Protein AF-A0A2S7KKI4-F1 (afdb_monomer_lite)

Organism: NCBI:txid53483

Radius of gyration: 22.26 Å; chains: 1; bounding box: 40×57×72 Å

InterPro domains:
  IPR059470 Domain of unknown function DUF8426 [PF28530] (11-132)

Structure (mmCIF, N/CA/C/O backbone):
data_AF-A0A2S7KKI4-F1
#
_entry.id   AF-A0A2S7KKI4-F1
#
loop_
_atom_site.group_PDB
_atom_site.id
_atom_site.type_symbol
_atom_site.label_atom_id
_atom_site.label_alt_id
_atom_site.label_comp_id
_atom_site.label_asym_id
_atom_site.label_entity_id
_atom_site.label_seq_id
_atom_site.pdbx_PDB_ins_code
_atom_site.Cartn_x
_atom_site.Cartn_y
_atom_site.Cartn_z
_atom_site.occupancy
_atom_site.B_iso_or_equiv
_atom_site.auth_seq_id
_atom_site.auth_comp_id
_atom_site.auth_asym_id
_atom_site.auth_atom_id
_atom_site.pdbx_PDB_model_num
ATOM 1 N N . MET A 1 1 ? -2.831 10.069 -12.136 1.00 91.88 1 MET A N 1
ATOM 2 C CA . MET A 1 1 ? -2.005 8.895 -11.813 1.00 91.88 1 MET A CA 1
ATOM 3 C C . MET A 1 1 ? -1.111 9.253 -10.645 1.00 91.88 1 MET A C 1
ATOM 5 O O . MET A 1 1 ? -0.435 10.277 -10.708 1.00 91.88 1 MET A O 1
ATOM 9 N N . LYS A 1 2 ? -1.192 8.473 -9.571 1.00 97.38 2 LYS A N 1
ATOM 10 C CA . LYS A 1 2 ? -0.427 8.639 -8.331 1.00 97.38 2 LYS A CA 1
ATOM 11 C C . LYS A 1 2 ? 0.554 7.484 -8.159 1.00 97.38 2 LYS A C 1
ATOM 13 O O . LYS A 1 2 ? 0.360 6.423 -8.745 1.00 97.38 2 LYS A O 1
ATOM 18 N N . TYR A 1 3 ? 1.552 7.686 -7.306 1.00 97.88 3 TYR A N 1
ATOM 19 C CA . TYR A 1 3 ? 2.573 6.696 -6.982 1.00 97.88 3 TYR A CA 1
ATOM 20 C C . TYR A 1 3 ? 2.642 6.509 -5.479 1.00 97.88 3 TYR A C 1
ATOM 22 O O . TYR A 1 3 ? 2.871 7.464 -4.733 1.00 97.88 3 TYR A O 1
ATOM 30 N N . TYR A 1 4 ? 2.457 5.274 -5.029 1.00 97.88 4 TYR A N 1
ATOM 31 C CA . TYR A 1 4 ? 2.496 4.946 -3.612 1.00 97.88 4 TYR A CA 1
ATOM 32 C C . TYR A 1 4 ? 3.318 3.705 -3.347 1.00 97.88 4 TYR A C 1
ATOM 34 O O . TYR A 1 4 ? 3.284 2.726 -4.081 1.00 97.88 4 TYR A O 1
ATOM 42 N N . ARG A 1 5 ? 4.002 3.702 -2.213 1.00 97.44 5 ARG A N 1
ATOM 43 C CA . ARG A 1 5 ? 4.513 2.471 -1.634 1.00 97.44 5 ARG A CA 1
ATOM 44 C C . ARG A 1 5 ? 3.479 1.931 -0.664 1.00 97.44 5 ARG A C 1
ATOM 46 O O . ARG A 1 5 ? 3.132 2.633 0.285 1.00 97.44 5 ARG A O 1
ATOM 53 N N . ILE A 1 6 ? 3.046 0.690 -0.860 1.00 97.69 6 ILE A N 1
ATOM 54 C CA . ILE A 1 6 ? 2.084 0.005 0.010 1.00 97.69 6 ILE A CA 1
ATOM 55 C C . ILE A 1 6 ? 2.750 -1.230 0.606 1.00 97.69 6 ILE A C 1
ATOM 57 O O . ILE A 1 6 ? 3.306 -2.051 -0.112 1.00 97.69 6 ILE A O 1
ATOM 61 N N . MET A 1 7 ? 2.727 -1.364 1.926 1.00 96.62 7 MET A N 1
ATOM 62 C CA . MET A 1 7 ? 3.282 -2.520 2.624 1.00 96.62 7 MET A CA 1
ATOM 63 C C . MET A 1 7 ? 2.168 -3.543 2.897 1.00 96.62 7 MET A C 1
ATOM 65 O O . MET A 1 7 ? 1.260 -3.237 3.676 1.00 96.62 7 MET A O 1
ATOM 69 N N . PRO A 1 8 ? 2.209 -4.736 2.267 1.00 94.00 8 PRO A N 1
ATOM 70 C CA . PRO A 1 8 ? 1.158 -5.747 2.378 1.00 94.00 8 PRO A CA 1
ATOM 71 C C . PRO A 1 8 ? 1.278 -6.500 3.711 1.00 94.00 8 PRO A C 1
ATOM 73 O O . PRO A 1 8 ? 1.807 -7.608 3.793 1.00 94.00 8 PRO A O 1
ATOM 76 N N . GLY A 1 9 ? 0.825 -5.853 4.785 1.00 92.81 9 GLY A N 1
ATOM 77 C CA . GLY A 1 9 ? 1.009 -6.326 6.156 1.00 92.81 9 GLY A CA 1
ATOM 78 C C . GLY A 1 9 ? 2.388 -5.999 6.731 1.00 92.81 9 GLY A C 1
ATOM 79 O O . GLY A 1 9 ? 3.323 -5.628 6.020 1.00 92.81 9 GLY A O 1
ATOM 80 N N . GLY A 1 10 ? 2.522 -6.117 8.054 1.00 90.75 10 GLY A N 1
ATOM 81 C CA . GLY A 1 10 ? 3.782 -5.844 8.746 1.00 90.75 10 GLY A CA 1
ATOM 82 C C . GLY A 1 10 ? 4.918 -6.706 8.194 1.00 90.75 10 GLY A C 1
ATOM 83 O O . GLY A 1 10 ? 4.787 -7.925 8.131 1.00 90.75 10 GLY A O 1
ATOM 84 N N . LYS A 1 11 ? 6.027 -6.070 7.791 1.00 90.12 11 LYS A N 1
ATOM 85 C CA . LYS A 1 11 ? 7.171 -6.736 7.136 1.00 90.12 11 LYS A CA 1
ATOM 86 C C . LYS A 1 11 ? 6.782 -7.519 5.869 1.00 90.12 11 LYS A C 1
ATOM 88 O O . LYS A 1 11 ? 7.389 -8.542 5.578 1.00 90.12 11 LYS A O 1
ATOM 93 N N . SER A 1 12 ? 5.764 -7.052 5.145 1.00 94.81 12 SER A N 1
ATOM 94 C CA . SER A 1 12 ? 5.279 -7.665 3.901 1.00 94.81 12 SER A CA 1
ATOM 95 C C . SER A 1 12 ? 4.767 -9.101 4.042 1.00 94.81 12 SER A C 1
ATOM 97 O O . SER A 1 12 ? 4.796 -9.868 3.082 1.00 94.81 12 SER A O 1
ATOM 99 N N . ALA A 1 13 ? 4.267 -9.465 5.227 1.00 96.31 13 ALA A N 1
ATOM 100 C CA . ALA A 1 13 ? 3.825 -10.824 5.539 1.00 96.31 13 ALA A CA 1
ATOM 101 C C . ALA A 1 13 ? 2.771 -11.397 4.570 1.00 96.31 13 ALA A C 1
ATOM 103 O O . ALA A 1 13 ? 2.707 -12.612 4.405 1.00 96.31 13 ALA A O 1
ATOM 104 N N . HIS A 1 14 ? 1.977 -10.544 3.917 1.00 97.56 14 HIS A N 1
ATOM 105 C CA . HIS A 1 14 ? 0.883 -10.945 3.026 1.00 97.56 14 HIS A CA 1
ATOM 106 C C . HIS A 1 14 ? 1.172 -10.675 1.549 1.00 97.56 14 HIS A C 1
ATOM 108 O O . HIS A 1 14 ? 0.262 -10.724 0.725 1.00 97.56 14 HIS A O 1
ATOM 114 N N . LEU A 1 15 ? 2.425 -10.388 1.177 1.00 97.69 15 LEU A N 1
ATOM 115 C CA . LEU A 1 15 ? 2.770 -10.112 -0.219 1.00 97.69 15 LEU A CA 1
ATOM 116 C C . LEU A 1 15 ? 2.369 -11.269 -1.147 1.00 97.69 15 LEU A C 1
ATOM 118 O O . LEU A 1 15 ? 1.795 -11.028 -2.201 1.00 97.69 15 LEU A O 1
ATOM 122 N N . ASN A 1 16 ? 2.627 -12.518 -0.754 1.00 97.06 16 ASN A N 1
ATOM 123 C CA . ASN A 1 16 ? 2.289 -13.677 -1.584 1.00 97.06 16 ASN A CA 1
ATOM 124 C C . ASN A 1 16 ? 0.778 -13.820 -1.813 1.00 97.06 16 ASN A C 1
ATOM 126 O O . ASN A 1 16 ? 0.371 -14.203 -2.909 1.00 97.06 16 ASN A O 1
ATOM 130 N N . ASP A 1 17 ? -0.038 -13.502 -0.806 1.00 97.69 17 ASP A N 1
ATOM 131 C CA . ASP A 1 17 ? -1.499 -13.515 -0.923 1.00 97.69 17 ASP A CA 1
ATOM 132 C C . ASP A 1 17 ? -1.964 -12.413 -1.885 1.00 97.69 17 ASP A C 1
ATOM 134 O O . ASP A 1 17 ? -2.756 -12.673 -2.788 1.00 97.69 17 ASP A O 1
ATOM 138 N N . CYS A 1 18 ? -1.393 -11.211 -1.753 1.00 98.00 18 CYS A N 1
ATOM 139 C CA . CYS A 1 18 ? -1.643 -10.069 -2.635 1.00 98.00 18 CYS A CA 1
ATOM 140 C C . CYS A 1 18 ? -1.263 -10.347 -4.102 1.00 98.00 18 CYS A C 1
ATOM 142 O O . CYS A 1 18 ? -2.015 -10.003 -5.015 1.00 98.00 18 CYS A O 1
ATOM 144 N N . LEU A 1 19 ? -0.110 -10.983 -4.340 1.00 97.31 19 LEU A N 1
ATOM 145 C CA . LEU A 1 19 ? 0.360 -11.330 -5.685 1.00 97.31 19 LEU A CA 1
ATOM 146 C C . LEU A 1 19 ? -0.532 -12.392 -6.334 1.00 97.31 19 LEU A C 1
ATOM 148 O O . LEU A 1 19 ? -0.965 -12.216 -7.466 1.00 97.31 19 LEU A O 1
ATOM 152 N N . LYS A 1 20 ? -0.837 -13.479 -5.613 1.00 96.31 20 LYS A N 1
ATOM 153 C CA . LYS A 1 20 ? -1.672 -14.574 -6.136 1.00 96.31 20 LYS A CA 1
ATOM 154 C C . LYS A 1 20 ? -3.135 -14.180 -6.308 1.00 96.31 20 LYS A C 1
ATOM 156 O O . LYS A 1 20 ? -3.795 -14.692 -7.203 1.00 96.31 20 LYS A O 1
ATOM 161 N N . GLY A 1 21 ? -3.644 -13.333 -5.417 1.00 96.25 21 GLY A N 1
ATOM 162 C CA . GLY A 1 21 ? -5.030 -12.878 -5.428 1.00 96.25 21 GLY A CA 1
ATOM 163 C C . GLY A 1 21 ? -5.259 -11.590 -6.214 1.00 96.25 21 GLY A C 1
ATOM 164 O O . GLY A 1 21 ? -6.388 -11.104 -6.211 1.00 96.25 21 GLY A O 1
ATOM 165 N N . GLU A 1 22 ? -4.213 -11.024 -6.827 1.00 97.81 22 GLU A N 1
ATOM 166 C CA . GLU A 1 22 ? -4.283 -9.798 -7.633 1.00 97.81 22 GLU A CA 1
ATOM 167 C C . GLU A 1 22 ? -4.930 -8.625 -6.883 1.00 97.81 22 GLU A C 1
ATOM 169 O O . GLU A 1 22 ? -5.815 -7.931 -7.387 1.00 97.81 22 GLU A O 1
ATOM 174 N N . PHE A 1 23 ? -4.508 -8.404 -5.636 1.00 98.31 23 PHE A N 1
ATOM 175 C CA . PHE A 1 23 ? -5.036 -7.326 -4.807 1.00 98.31 23 PHE A CA 1
ATOM 176 C C . PHE A 1 23 ? -3.964 -6.683 -3.932 1.00 98.31 23 PHE A C 1
ATOM 178 O O . PHE A 1 23 ? -2.925 -7.268 -3.640 1.00 98.31 23 PHE A O 1
ATOM 185 N N . ILE A 1 24 ? -4.261 -5.485 -3.443 1.00 98.25 24 ILE A N 1
ATOM 186 C CA . ILE A 1 24 ? -3.686 -4.951 -2.207 1.00 98.25 24 ILE A CA 1
ATOM 187 C C . ILE A 1 24 ? -4.795 -4.677 -1.216 1.00 98.25 24 ILE A C 1
ATOM 189 O O . ILE A 1 24 ? -5.951 -4.497 -1.601 1.00 98.25 24 ILE A O 1
ATOM 193 N N . GLY A 1 25 ? -4.451 -4.631 0.064 1.00 97.06 25 GLY A N 1
ATOM 194 C CA . GLY A 1 25 ? -5.428 -4.293 1.077 1.00 97.06 25 GLY A CA 1
ATOM 195 C C . GLY A 1 25 ? -4.836 -3.989 2.436 1.00 97.06 25 GLY A C 1
ATOM 196 O O . GLY A 1 25 ? -3.619 -3.999 2.639 1.00 97.06 25 GLY A O 1
ATOM 197 N N . ILE A 1 26 ? -5.740 -3.716 3.366 1.00 96.81 26 ILE A N 1
ATOM 198 C CA . ILE A 1 26 ? -5.455 -3.436 4.770 1.00 96.81 26 ILE A CA 1
ATOM 199 C C . ILE A 1 26 ? -6.451 -4.168 5.669 1.00 96.81 26 ILE A C 1
ATOM 201 O O . ILE A 1 26 ? -7.550 -4.519 5.243 1.00 96.81 26 ILE A O 1
ATOM 205 N N . ASP A 1 27 ? -6.049 -4.363 6.921 1.00 94.81 27 ASP A N 1
ATOM 206 C CA . ASP A 1 27 ? -6.850 -5.019 7.955 1.00 94.81 27 ASP A CA 1
ATOM 207 C C . ASP A 1 27 ? -7.147 -4.049 9.102 1.00 94.81 27 ASP A C 1
ATOM 209 O O . ASP A 1 27 ? -8.250 -3.522 9.194 1.00 94.81 27 ASP A O 1
ATOM 213 N N . PHE A 1 28 ? -6.134 -3.721 9.913 1.00 92.88 28 PHE A N 1
ATOM 214 C CA . PHE A 1 28 ? -6.260 -2.806 11.055 1.00 92.88 28 PHE A CA 1
ATOM 215 C C . PHE A 1 28 ? -7.381 -3.174 12.049 1.00 92.88 28 PHE A C 1
ATOM 217 O O . PHE A 1 28 ? -7.864 -2.282 12.753 1.00 92.88 28 PHE A O 1
ATOM 224 N N . ASP A 1 29 ? -7.758 -4.453 12.130 1.00 90.62 29 ASP A N 1
ATOM 225 C CA . ASP A 1 29 ? -8.857 -4.984 12.944 1.00 90.62 29 ASP A CA 1
ATOM 226 C C . ASP A 1 29 ? -10.241 -4.436 12.538 1.00 90.62 29 ASP A C 1
ATOM 228 O O . ASP A 1 29 ? -11.175 -4.369 13.345 1.00 90.62 29 ASP A O 1
ATOM 232 N N . LEU A 1 30 ? -10.387 -4.024 11.277 1.00 92.06 30 LEU A N 1
ATOM 233 C CA . LEU A 1 30 ? -11.636 -3.518 10.717 1.00 92.06 30 LEU A CA 1
ATOM 234 C C . LEU A 1 30 ? -12.468 -4.682 10.171 1.00 92.06 30 LEU A C 1
ATOM 236 O O . LEU A 1 30 ? -12.116 -5.329 9.188 1.00 92.06 30 LEU A O 1
ATOM 240 N N . LYS A 1 31 ? -13.580 -4.969 10.851 1.00 86.81 31 LYS A N 1
ATOM 241 C CA . LYS A 1 31 ? -14.443 -6.127 10.555 1.00 86.81 31 LYS A CA 1
ATOM 242 C C . LYS A 1 31 ? -15.655 -5.796 9.695 1.00 86.81 31 LYS A C 1
ATOM 244 O O . LYS A 1 31 ? -16.277 -6.710 9.155 1.00 86.81 31 LYS A O 1
ATOM 249 N N . ASP A 1 32 ? -15.978 -4.515 9.601 1.00 90.62 32 ASP A N 1
ATOM 250 C CA . ASP A 1 32 ? -17.137 -4.002 8.888 1.00 90.62 32 ASP A CA 1
ATOM 251 C C . ASP A 1 32 ? -16.686 -3.177 7.689 1.00 90.62 32 ASP A C 1
ATOM 253 O O . ASP A 1 32 ? -15.646 -2.516 7.714 1.00 90.62 32 ASP A O 1
ATOM 257 N N . GLU A 1 33 ? -17.494 -3.213 6.637 1.00 92.56 33 GLU A N 1
ATOM 258 C CA . GLU A 1 33 ? -17.269 -2.453 5.418 1.00 92.56 33 GLU A CA 1
ATOM 259 C C . GLU A 1 33 ? -17.237 -0.938 5.687 1.00 92.56 33 GLU A C 1
ATOM 261 O O . GLU A 1 33 ? -18.005 -0.407 6.484 1.00 92.56 33 GLU A O 1
ATOM 266 N N . LEU A 1 34 ? -16.354 -0.221 4.985 1.00 91.19 34 LEU A N 1
ATOM 267 C CA . LEU A 1 34 ? -16.145 1.216 5.172 1.00 91.19 34 LEU A CA 1
ATOM 268 C C . LEU A 1 34 ? -16.852 2.111 4.149 1.00 91.19 34 LEU A C 1
ATOM 270 O O . LEU A 1 34 ? -16.486 3.278 4.027 1.00 91.19 34 LEU A O 1
ATOM 274 N N . SER A 1 35 ? -17.840 1.611 3.410 1.00 84.56 35 SER A N 1
ATOM 275 C CA . SER A 1 35 ? -18.492 2.360 2.323 1.00 84.56 35 SER A CA 1
ATOM 276 C C . SER A 1 35 ? -19.147 3.668 2.784 1.00 84.56 35 SER A C 1
ATOM 278 O O . SER A 1 35 ? -19.187 4.641 2.035 1.00 84.56 35 SER A O 1
ATOM 280 N N . ASP A 1 36 ? -19.525 3.774 4.057 1.00 84.94 36 ASP A N 1
ATOM 281 C CA . ASP A 1 36 ? -20.001 5.035 4.634 1.00 84.94 36 ASP A CA 1
ATOM 282 C C . ASP A 1 36 ? -18.902 6.097 4.781 1.00 84.94 36 ASP A C 1
ATOM 284 O O . ASP A 1 36 ? -19.205 7.279 4.914 1.00 84.94 36 ASP A O 1
ATOM 288 N N . PHE A 1 37 ? -17.626 5.706 4.761 1.00 83.00 37 PHE A N 1
ATOM 289 C CA . PHE A 1 37 ? -16.477 6.592 4.947 1.00 83.00 37 PHE A CA 1
ATOM 290 C C . PHE A 1 37 ? -15.786 6.990 3.634 1.00 83.00 37 PHE A C 1
ATOM 292 O O . PHE A 1 37 ? -15.016 7.950 3.649 1.00 83.00 37 PHE A O 1
ATOM 299 N N . ILE A 1 38 ? -16.033 6.295 2.515 1.00 81.31 38 ILE A N 1
ATOM 300 C CA . ILE A 1 38 ? -15.238 6.467 1.281 1.00 81.31 38 ILE A CA 1
ATOM 301 C C . ILE A 1 38 ? -15.564 7.729 0.471 1.00 81.31 38 ILE A C 1
ATOM 303 O O . ILE A 1 38 ? -14.775 8.118 -0.379 1.00 81.31 38 ILE A O 1
ATOM 307 N N . ASN A 1 39 ? -16.683 8.403 0.747 1.00 81.94 39 ASN A N 1
ATOM 308 C CA . ASN A 1 39 ? -17.135 9.575 -0.020 1.00 81.94 39 ASN A CA 1
ATOM 309 C C . ASN A 1 39 ? -16.809 10.920 0.652 1.00 81.94 39 ASN A C 1
ATOM 311 O O . ASN A 1 39 ? -17.446 11.934 0.366 1.00 81.94 39 ASN A O 1
ATOM 315 N N . TYR A 1 40 ? -15.850 10.940 1.578 1.00 81.31 40 TYR A N 1
ATOM 316 C CA . TYR A 1 40 ? -15.475 12.142 2.318 1.00 81.31 40 TYR A CA 1
ATOM 317 C C . TYR A 1 40 ? -14.114 12.683 1.898 1.00 81.31 40 TYR A C 1
ATOM 319 O O . TYR A 1 40 ? -13.197 11.926 1.591 1.00 81.31 40 TYR A O 1
ATOM 327 N N . ASP A 1 41 ? -13.963 14.007 1.980 1.00 87.38 41 ASP A N 1
ATOM 328 C CA . ASP A 1 41 ? -12.639 14.621 2.007 1.00 87.38 41 ASP A CA 1
ATOM 329 C C . ASP A 1 41 ? -11.848 14.182 3.254 1.00 87.38 41 ASP A C 1
ATOM 331 O O . ASP A 1 41 ? -12.390 13.624 4.213 1.00 87.38 41 ASP A O 1
ATOM 335 N N . TRP A 1 42 ? -10.545 14.462 3.260 1.00 86.81 42 TRP A N 1
ATOM 336 C CA . TRP A 1 42 ? -9.650 14.041 4.336 1.00 86.81 42 TRP A CA 1
ATOM 337 C C . TRP A 1 42 ? -10.056 14.549 5.730 1.00 86.81 42 TRP A C 1
ATOM 339 O O . TRP A 1 42 ? -9.930 13.819 6.720 1.00 86.81 42 TRP A O 1
ATOM 349 N N . GLU A 1 43 ? -10.531 15.791 5.849 1.00 89.69 43 GLU A N 1
ATOM 350 C CA . GLU A 1 43 ? -10.910 16.369 7.143 1.00 89.69 43 GLU A CA 1
ATOM 351 C C . GLU A 1 43 ? -12.199 15.733 7.672 1.00 89.69 43 GLU A C 1
ATOM 353 O O . GLU A 1 43 ? -12.264 15.316 8.838 1.00 89.69 43 GLU A O 1
ATOM 358 N N . ALA A 1 44 ? -13.200 15.584 6.805 1.00 89.19 44 ALA A N 1
ATOM 359 C CA . ALA A 1 44 ? -14.462 14.925 7.109 1.00 89.19 44 ALA A CA 1
ATOM 360 C C . ALA A 1 44 ? -14.261 13.435 7.433 1.00 89.19 44 ALA A C 1
ATOM 362 O O . ALA A 1 44 ? -14.800 12.953 8.438 1.00 89.19 44 ALA A O 1
ATOM 363 N N . PHE A 1 45 ? -13.420 12.736 6.662 1.00 92.12 45 PHE A N 1
ATOM 364 C CA . PHE A 1 45 ? -13.029 11.353 6.922 1.00 92.12 45 PHE A CA 1
ATOM 365 C C . PHE A 1 45 ? -12.411 11.227 8.313 1.00 92.12 45 PHE A C 1
ATOM 367 O O . PHE A 1 45 ? -12.915 10.471 9.142 1.00 92.12 45 PHE A O 1
ATOM 374 N N . LYS A 1 46 ? -11.368 12.011 8.625 1.00 91.62 46 LYS A N 1
ATOM 375 C CA . LYS A 1 46 ? -10.701 11.960 9.938 1.00 91.62 46 LYS A CA 1
ATOM 376 C C . LYS A 1 46 ? -11.672 12.186 11.089 1.00 91.62 46 LYS A C 1
ATOM 378 O O . LYS A 1 46 ? -11.594 11.472 12.091 1.00 91.62 46 LYS A O 1
ATOM 383 N N . LYS A 1 47 ? -12.545 13.192 10.967 1.00 91.94 47 LYS A N 1
ATOM 384 C CA . LYS A 1 47 ? -13.487 13.581 12.023 1.00 91.94 47 LYS A CA 1
ATOM 385 C C . LYS A 1 47 ? -14.464 12.452 12.358 1.00 91.94 47 LYS A C 1
ATOM 387 O O . LYS A 1 47 ? -14.810 12.297 13.526 1.00 91.94 47 LYS A O 1
ATOM 392 N N . LYS A 1 48 ? -14.877 11.661 11.363 1.00 91.12 48 LYS A N 1
ATOM 393 C CA . LYS A 1 48 ? -15.785 10.517 11.546 1.00 91.12 48 LYS A CA 1
ATOM 394 C C . LYS A 1 48 ? -15.056 9.221 11.893 1.00 91.12 48 LYS A C 1
ATOM 396 O O . LYS A 1 48 ? -15.461 8.509 12.807 1.00 91.12 48 LYS A O 1
ATOM 401 N N . PHE A 1 49 ? -13.970 8.930 11.185 1.00 93.19 49 PHE A N 1
ATOM 402 C CA . PHE A 1 49 ? -13.274 7.653 11.271 1.00 93.19 49 PHE A CA 1
ATOM 403 C C . PHE A 1 49 ? -12.472 7.508 12.566 1.00 93.19 49 PHE A C 1
ATOM 405 O O . PHE A 1 49 ? -12.485 6.440 13.170 1.00 93.19 49 PHE A O 1
ATOM 412 N N . LYS A 1 50 ? -11.796 8.564 13.049 1.00 93.25 50 LYS A N 1
ATOM 413 C CA . LYS A 1 50 ? -10.970 8.453 14.268 1.00 93.25 50 LYS A CA 1
ATOM 414 C C . LYS A 1 50 ? -11.778 8.056 15.516 1.00 93.25 50 LYS A C 1
ATOM 416 O O . LYS A 1 50 ? -11.313 7.158 16.216 1.00 93.25 50 LYS A O 1
ATOM 421 N N . PRO A 1 51 ? -12.952 8.656 15.813 1.00 93.12 51 PRO A N 1
ATOM 422 C CA . PRO A 1 51 ? -13.792 8.207 16.927 1.00 93.12 51 PRO A CA 1
ATOM 423 C C . PRO A 1 51 ? -14.269 6.759 16.773 1.00 93.12 51 PRO A C 1
ATOM 425 O O . PRO A 1 51 ? -14.158 5.981 17.716 1.00 93.12 51 PRO A O 1
ATOM 428 N N . TYR A 1 52 ? -14.731 6.380 15.576 1.00 92.62 52 TYR A N 1
ATOM 429 C CA . TYR A 1 52 ? -15.131 5.004 15.266 1.00 92.62 52 TYR A CA 1
ATOM 430 C C . TYR A 1 52 ? -13.988 4.012 15.531 1.00 92.62 52 TYR A C 1
ATOM 432 O O . TYR A 1 52 ? -14.141 3.058 16.293 1.00 92.62 52 TYR A O 1
ATOM 440 N N . TYR A 1 53 ? -12.802 4.300 14.994 1.00 93.75 53 TYR A N 1
ATOM 441 C CA . TYR A 1 53 ? -11.626 3.451 15.144 1.00 93.75 53 TYR A CA 1
ATOM 442 C C . TYR A 1 53 ? -11.121 3.381 16.595 1.00 93.75 53 TYR A C 1
ATOM 444 O O . TYR A 1 53 ? -10.698 2.318 17.045 1.00 93.75 53 TYR A O 1
ATOM 452 N N . LYS A 1 54 ? -11.205 4.486 17.355 1.00 94.25 54 LYS A N 1
ATOM 453 C CA . LYS A 1 54 ? -10.867 4.520 18.790 1.00 94.25 54 LYS A CA 1
ATOM 454 C C . LYS A 1 54 ? -11.796 3.635 19.618 1.00 94.25 54 LYS A C 1
ATOM 456 O O . LYS A 1 54 ? -11.320 2.995 20.548 1.00 94.25 54 LYS A O 1
ATOM 461 N N . ASN A 1 55 ? -13.086 3.597 19.289 1.00 93.44 55 ASN A N 1
ATOM 462 C CA . ASN A 1 55 ? -14.049 2.747 19.988 1.00 93.44 55 ASN A CA 1
ATOM 463 C C . ASN A 1 55 ? -13.785 1.257 19.732 1.00 93.44 55 ASN A C 1
ATOM 465 O O . ASN A 1 55 ? -13.934 0.454 20.647 1.00 93.44 55 ASN A O 1
ATOM 469 N N . LEU A 1 56 ? -13.355 0.902 18.516 1.00 91.75 56 LEU A N 1
ATOM 470 C CA . LEU A 1 56 ? -12.941 -0.463 18.175 1.00 91.75 56 LEU A CA 1
ATOM 471 C C . LEU A 1 56 ? -11.604 -0.861 18.816 1.00 91.75 56 LEU A C 1
ATOM 473 O O . LEU A 1 56 ? -11.402 -2.027 19.134 1.00 91.75 56 LEU A O 1
ATOM 477 N N . ASN A 1 57 ? -10.702 0.106 18.998 1.00 92.12 57 ASN A N 1
ATOM 478 C CA . ASN A 1 57 ? -9.334 -0.103 19.474 1.00 92.12 57 ASN A CA 1
ATOM 479 C C . ASN A 1 57 ? -9.012 0.826 20.665 1.00 92.12 57 ASN A C 1
ATOM 481 O O . ASN A 1 57 ? -8.183 1.746 20.539 1.00 92.12 57 ASN A O 1
ATOM 485 N N . PRO A 1 58 ? -9.684 0.653 21.821 1.00 93.44 58 PRO A N 1
ATOM 486 C CA . PRO A 1 58 ? -9.572 1.566 22.959 1.00 93.44 58 PRO A CA 1
ATOM 487 C C . PRO A 1 58 ? -8.153 1.639 23.538 1.00 93.44 58 PRO A C 1
ATOM 489 O O . PRO A 1 58 ? -7.761 2.680 24.072 1.00 93.44 58 PRO A O 1
ATOM 492 N N . GLU A 1 59 ? -7.354 0.590 23.374 1.00 95.25 59 GLU A N 1
ATOM 493 C CA . GLU A 1 59 ? -5.973 0.481 23.838 1.00 95.25 59 GLU A CA 1
ATOM 494 C C . GLU A 1 59 ? -4.969 1.280 22.990 1.00 95.25 59 GLU A C 1
ATOM 496 O O . GLU A 1 59 ? -3.897 1.640 23.483 1.00 95.25 59 GLU A O 1
ATOM 501 N N . LYS A 1 60 ? -5.294 1.608 21.729 1.00 93.94 60 LYS A N 1
ATOM 502 C CA . LYS A 1 60 ? -4.352 2.315 20.846 1.00 93.94 60 LYS A CA 1
ATOM 503 C C . LYS A 1 60 ? -4.226 3.795 21.208 1.00 93.94 60 LYS A C 1
ATOM 505 O O . LYS A 1 60 ? -5.203 4.484 21.519 1.00 93.94 60 LYS A O 1
ATOM 510 N N . SER A 1 61 ? -3.001 4.314 21.123 1.00 96.06 61 SER A N 1
ATOM 511 C CA . SER A 1 61 ? -2.723 5.738 21.333 1.00 96.06 61 SER A CA 1
ATOM 512 C C . SER A 1 61 ? -3.323 6.600 20.216 1.00 96.06 61 SER A C 1
ATOM 514 O O . SER A 1 61 ? -3.505 6.148 19.085 1.00 96.06 61 SER A O 1
ATOM 516 N N . ASN A 1 62 ? -3.571 7.882 20.498 1.00 93.62 62 ASN A N 1
ATOM 517 C CA . ASN A 1 62 ? -4.080 8.823 19.491 1.00 93.62 62 ASN A CA 1
ATOM 518 C C . ASN A 1 62 ? -3.138 8.967 18.283 1.00 93.62 62 ASN A C 1
ATOM 520 O O . ASN A 1 62 ? -3.598 9.196 17.164 1.00 93.62 62 ASN A O 1
ATOM 524 N N . ILE A 1 63 ? -1.828 8.805 18.502 1.00 94.12 63 ILE A N 1
ATOM 525 C CA . ILE A 1 63 ? -0.814 8.824 17.441 1.00 94.12 63 ILE A CA 1
ATOM 526 C C . ILE A 1 63 ? -0.980 7.597 16.537 1.00 94.12 63 ILE A C 1
ATOM 528 O O . ILE A 1 63 ? -1.093 7.754 15.322 1.00 94.12 63 ILE A O 1
ATOM 532 N N . ALA A 1 64 ? -1.069 6.395 17.117 1.00 94.00 64 ALA A N 1
ATOM 533 C CA . ALA A 1 64 ? -1.268 5.159 16.358 1.00 94.00 64 ALA A CA 1
ATOM 534 C C . ALA A 1 64 ? -2.571 5.199 15.544 1.00 94.00 64 ALA A C 1
ATOM 536 O O . ALA A 1 64 ? -2.579 4.884 14.357 1.00 94.00 64 ALA A O 1
ATOM 537 N N . ILE A 1 65 ? -3.652 5.698 16.148 1.00 95.00 65 ILE A N 1
ATOM 538 C CA . ILE A 1 65 ? -4.942 5.894 15.472 1.00 95.00 65 ILE A CA 1
ATOM 539 C C . ILE A 1 65 ? -4.817 6.870 14.302 1.00 95.00 65 ILE A C 1
ATOM 541 O O . ILE A 1 65 ? -5.395 6.635 13.246 1.00 95.00 65 ILE A O 1
ATOM 545 N N . GLY A 1 66 ? -4.049 7.952 14.457 1.00 93.81 66 GLY A N 1
ATOM 546 C CA . GLY A 1 66 ? -3.767 8.884 13.366 1.00 93.81 66 GLY A CA 1
ATOM 547 C C . GLY A 1 66 ? -3.065 8.217 12.182 1.00 93.81 66 GLY A C 1
ATOM 548 O O . GLY A 1 66 ? -3.470 8.427 11.040 1.00 93.81 66 GLY A O 1
ATOM 549 N N . ILE A 1 67 ? -2.062 7.385 12.460 1.00 93.62 67 ILE A N 1
ATOM 550 C CA . ILE A 1 67 ? -1.298 6.649 11.442 1.00 93.62 67 ILE A CA 1
ATOM 551 C C . ILE A 1 67 ? -2.175 5.606 10.733 1.00 93.62 67 ILE A C 1
ATOM 553 O O . ILE A 1 67 ? -2.150 5.504 9.502 1.00 93.62 67 ILE A O 1
ATOM 557 N N . HIS A 1 68 ? -2.977 4.855 11.491 1.00 94.69 68 HIS A N 1
ATOM 558 C CA . HIS A 1 68 ? -3.888 3.854 10.935 1.00 94.69 68 HIS A CA 1
ATOM 559 C C . HIS A 1 68 ? -4.969 4.523 10.086 1.00 94.69 68 HIS A C 1
ATOM 561 O O . HIS A 1 68 ? -5.177 4.119 8.949 1.00 94.69 68 HIS A O 1
ATOM 567 N N . ALA A 1 69 ? -5.570 5.616 10.569 1.00 94.69 69 ALA A N 1
ATOM 568 C CA . ALA A 1 69 ? -6.541 6.393 9.801 1.00 94.69 69 ALA A CA 1
ATOM 569 C C . ALA A 1 69 ? -5.958 6.913 8.477 1.00 94.69 69 ALA A C 1
ATOM 571 O O . ALA A 1 69 ? -6.633 6.849 7.455 1.00 94.69 69 ALA A O 1
ATOM 572 N N . GLY A 1 70 ? -4.704 7.383 8.469 1.00 94.44 70 GLY A N 1
ATOM 573 C CA . GLY A 1 70 ? -4.026 7.780 7.230 1.00 94.44 70 GLY A CA 1
ATOM 574 C C . GLY A 1 70 ? -3.851 6.616 6.255 1.00 94.44 70 GLY A C 1
ATOM 575 O O . GLY A 1 70 ? -4.101 6.767 5.065 1.00 94.44 70 GLY A O 1
ATOM 576 N N . SER A 1 71 ? -3.496 5.434 6.762 1.00 95.38 71 SER A N 1
ATOM 577 C CA . SER A 1 71 ? -3.329 4.231 5.935 1.00 95.38 71 SER A CA 1
ATOM 578 C C . SER A 1 71 ? -4.653 3.710 5.381 1.00 95.38 71 SER A C 1
ATOM 580 O O . SER A 1 71 ? -4.717 3.328 4.215 1.00 95.38 71 SER A O 1
ATOM 582 N N . VAL A 1 72 ? -5.715 3.764 6.187 1.00 95.50 72 VAL A N 1
ATOM 583 C CA . VAL A 1 72 ? -7.079 3.443 5.755 1.00 95.50 72 VAL A CA 1
ATOM 584 C C . VAL A 1 72 ? -7.544 4.395 4.672 1.00 95.50 72 VAL A C 1
ATOM 586 O O . VAL A 1 72 ? -8.001 3.954 3.623 1.00 95.50 72 VAL A O 1
ATOM 589 N N . HIS A 1 73 ? -7.365 5.695 4.879 1.00 95.31 73 HIS A N 1
ATOM 590 C CA . HIS A 1 73 ? -7.723 6.683 3.875 1.00 95.31 73 HIS A CA 1
ATOM 591 C C . HIS A 1 73 ? -6.934 6.496 2.575 1.00 95.31 73 HIS A C 1
ATOM 593 O O . HIS A 1 73 ? -7.523 6.515 1.499 1.00 95.31 73 HIS A O 1
ATOM 599 N N . ALA A 1 74 ? -5.618 6.277 2.657 1.00 95.12 74 ALA A N 1
ATOM 600 C CA . ALA A 1 74 ? -4.780 6.086 1.479 1.00 95.12 74 ALA A CA 1
ATOM 601 C C . ALA A 1 74 ? -5.287 4.926 0.608 1.00 95.12 74 ALA A C 1
ATOM 603 O O . ALA A 1 74 ? -5.543 5.116 -0.579 1.00 95.12 74 ALA A O 1
ATOM 604 N N . VAL A 1 75 ? -5.488 3.748 1.205 1.00 95.50 75 VAL A N 1
ATOM 605 C CA . VAL A 1 75 ? -5.861 2.539 0.459 1.00 95.50 75 VAL A CA 1
ATOM 606 C C . VAL A 1 75 ? -7.339 2.524 0.075 1.00 95.50 75 VAL A C 1
ATOM 608 O O . VAL A 1 75 ? -7.659 2.218 -1.070 1.00 95.50 75 VAL A O 1
ATOM 611 N N . CYS A 1 76 ? -8.249 2.874 0.983 1.00 94.69 76 CYS A N 1
ATOM 612 C CA . CYS A 1 76 ? -9.684 2.730 0.731 1.00 94.69 76 CYS A CA 1
ATOM 613 C C . CYS A 1 76 ? -10.283 3.919 -0.025 1.00 94.69 76 CYS A C 1
ATOM 615 O O . CYS A 1 76 ? -11.212 3.725 -0.800 1.00 94.69 76 CYS A O 1
ATOM 617 N N . VAL A 1 77 ? -9.750 5.131 0.152 1.00 93.56 77 VAL A N 1
ATOM 618 C CA . VAL A 1 77 ? -10.372 6.367 -0.356 1.00 93.56 77 VAL A CA 1
ATOM 619 C C . VAL A 1 77 ? -9.537 7.022 -1.451 1.00 93.56 77 VAL A C 1
ATOM 621 O O . VAL A 1 77 ? -10.043 7.320 -2.525 1.00 93.56 77 VAL A O 1
ATOM 624 N N . TYR A 1 78 ? -8.252 7.249 -1.185 1.00 93.69 78 TYR A N 1
ATOM 625 C CA . TYR A 1 78 ? -7.434 8.144 -2.000 1.00 93.69 78 TYR A CA 1
ATOM 626 C C . TYR A 1 78 ? -6.860 7.501 -3.267 1.00 93.69 78 TYR A C 1
ATOM 628 O O . TYR A 1 78 ? -6.776 8.163 -4.306 1.00 93.69 78 TYR A O 1
ATOM 636 N N . LEU A 1 79 ? -6.431 6.239 -3.194 1.00 95.69 79 LEU A N 1
ATOM 637 C CA . LEU A 1 79 ? -5.996 5.490 -4.374 1.00 95.69 79 LEU A CA 1
ATOM 638 C C . LEU A 1 79 ? -7.175 5.240 -5.318 1.00 95.69 79 LEU A C 1
ATOM 640 O O . LEU A 1 79 ? -8.321 5.122 -4.891 1.00 95.69 79 LEU A O 1
ATOM 644 N N . SER A 1 80 ? -6.904 5.173 -6.614 1.00 95.81 80 SER A N 1
ATOM 645 C CA . SER A 1 80 ? -7.921 4.964 -7.650 1.00 95.81 80 SER A CA 1
ATOM 646 C C . SER A 1 80 ? -7.372 4.089 -8.771 1.00 95.81 80 SER A C 1
ATOM 648 O O . SER A 1 80 ? -6.161 3.882 -8.855 1.00 95.81 80 SER A O 1
ATOM 650 N N . ALA A 1 81 ? -8.255 3.577 -9.632 1.00 96.88 81 ALA A N 1
ATOM 651 C CA . ALA A 1 81 ? -7.832 2.852 -10.826 1.00 96.88 81 ALA A CA 1
ATOM 652 C C . ALA A 1 81 ? -6.837 3.683 -11.662 1.00 96.88 81 ALA A C 1
ATOM 654 O O . ALA A 1 81 ? -7.010 4.895 -11.820 1.00 96.88 81 ALA A O 1
ATOM 655 N N . GLY A 1 82 ? -5.784 3.030 -12.154 1.00 96.19 82 GLY A N 1
ATOM 656 C CA . GLY A 1 82 ? -4.673 3.650 -12.878 1.00 96.19 82 GLY A CA 1
ATOM 657 C C . GLY A 1 82 ? -3.562 4.237 -11.999 1.00 96.19 82 GLY A C 1
ATOM 658 O O . GLY A 1 82 ? -2.589 4.763 -12.532 1.00 96.19 82 GLY A O 1
ATOM 659 N N . ASP A 1 83 ? -3.671 4.192 -10.666 1.00 98.00 83 ASP A N 1
ATOM 660 C CA . ASP A 1 83 ? -2.563 4.565 -9.778 1.00 98.00 83 ASP A CA 1
ATOM 661 C C . ASP A 1 83 ? -1.536 3.422 -9.670 1.00 98.00 83 ASP A C 1
ATOM 663 O O . ASP A 1 83 ? -1.896 2.244 -9.636 1.00 98.00 83 ASP A O 1
ATOM 667 N N . ILE A 1 84 ? -0.250 3.772 -9.582 1.00 97.81 84 ILE A N 1
ATOM 668 C CA . ILE A 1 84 ? 0.864 2.824 -9.501 1.00 97.81 84 ILE A CA 1
ATOM 669 C C . ILE A 1 84 ? 1.270 2.610 -8.044 1.00 97.81 84 ILE A C 1
ATOM 671 O O . ILE A 1 84 ? 1.443 3.556 -7.265 1.00 97.81 84 ILE A O 1
ATOM 675 N N . ILE A 1 85 ? 1.474 1.348 -7.683 1.00 98.12 85 ILE A N 1
ATOM 676 C CA . ILE A 1 85 ? 1.927 0.940 -6.360 1.00 98.12 85 ILE A CA 1
ATOM 677 C C . ILE A 1 85 ? 3.242 0.161 -6.407 1.00 98.12 85 ILE A C 1
ATOM 679 O O . ILE A 1 85 ? 3.515 -0.594 -7.337 1.00 98.12 85 ILE A O 1
ATOM 683 N N . LEU A 1 86 ? 4.047 0.333 -5.359 1.00 98.19 86 LEU A N 1
ATOM 684 C CA . LEU A 1 86 ? 5.253 -0.442 -5.090 1.00 98.19 86 LEU A CA 1
ATOM 685 C C . LEU A 1 86 ? 5.083 -1.195 -3.766 1.00 98.19 86 LEU A C 1
ATOM 687 O O . LEU A 1 86 ? 4.925 -0.578 -2.708 1.00 98.19 86 LEU A O 1
ATOM 691 N N . CYS A 1 87 ? 5.171 -2.520 -3.803 1.00 98.00 87 CYS A N 1
ATOM 692 C CA . CYS A 1 87 ? 5.074 -3.390 -2.635 1.00 98.00 87 CYS A CA 1
ATOM 693 C C . CYS A 1 87 ? 6.421 -4.062 -2.340 1.00 98.00 87 CYS A C 1
ATOM 695 O O . CYS A 1 87 ? 6.873 -4.869 -3.151 1.00 98.00 87 CYS A O 1
ATOM 697 N N . PRO A 1 88 ? 7.085 -3.754 -1.208 1.00 97.50 88 PRO A N 1
ATOM 698 C CA . PRO A 1 88 ? 8.344 -4.403 -0.858 1.00 97.50 88 PRO A CA 1
ATOM 699 C C . PRO A 1 88 ? 8.131 -5.885 -0.535 1.00 97.50 88 PRO A C 1
ATOM 701 O O . PRO A 1 88 ? 7.119 -6.236 0.069 1.00 97.50 88 PRO A O 1
ATOM 704 N N . ASP A 1 89 ? 9.117 -6.725 -0.832 1.00 95.81 89 ASP A N 1
ATOM 705 C CA . ASP A 1 89 ? 9.163 -8.143 -0.436 1.00 95.81 89 ASP A CA 1
ATOM 706 C C . ASP A 1 89 ? 9.891 -8.396 0.895 1.00 95.81 89 ASP A C 1
ATOM 708 O O . ASP A 1 89 ? 9.829 -9.490 1.448 1.00 95.81 89 ASP A O 1
ATOM 712 N N . GLY A 1 90 ? 10.572 -7.374 1.419 1.00 93.06 90 GLY A N 1
ATOM 713 C CA . GLY A 1 90 ? 11.400 -7.461 2.623 1.00 93.06 90 GLY A CA 1
ATOM 714 C C . GLY A 1 90 ? 12.876 -7.795 2.368 1.00 93.06 90 GLY A C 1
ATOM 715 O O . GLY A 1 90 ? 13.683 -7.619 3.279 1.00 93.06 90 GLY A O 1
ATOM 716 N N . ASN A 1 91 ? 13.256 -8.169 1.144 1.00 94.12 91 ASN A N 1
ATOM 717 C CA . ASN A 1 91 ? 14.627 -8.517 0.740 1.00 94.12 91 ASN A CA 1
ATOM 718 C C . ASN A 1 91 ? 15.261 -7.473 -0.191 1.00 94.12 91 ASN A C 1
ATOM 720 O O . ASN A 1 91 ? 16.319 -7.703 -0.772 1.00 94.12 91 ASN A O 1
ATOM 724 N N . GLY A 1 92 ? 14.634 -6.302 -0.320 1.00 94.50 92 GLY A N 1
ATOM 725 C CA . GLY A 1 92 ? 15.119 -5.224 -1.179 1.00 94.50 92 GLY A CA 1
ATOM 726 C C . GLY A 1 92 ? 14.587 -5.290 -2.607 1.00 94.50 92 GLY A C 1
ATOM 727 O O . GLY A 1 92 ? 15.119 -4.588 -3.464 1.00 94.50 92 GLY A O 1
ATOM 728 N N . VAL A 1 93 ? 13.533 -6.066 -2.857 1.00 97.12 93 VAL A N 1
ATOM 729 C CA . VAL A 1 93 ? 12.806 -6.087 -4.127 1.00 97.12 93 VAL A CA 1
ATOM 730 C C . VAL A 1 93 ? 11.427 -5.456 -3.927 1.00 97.12 93 VAL A C 1
ATOM 732 O O . VAL A 1 93 ? 10.793 -5.602 -2.882 1.00 97.12 93 VAL A O 1
ATOM 735 N N . TYR A 1 94 ? 10.966 -4.706 -4.925 1.00 98.06 94 TYR A N 1
ATOM 736 C CA . TYR A 1 94 ? 9.652 -4.072 -4.938 1.00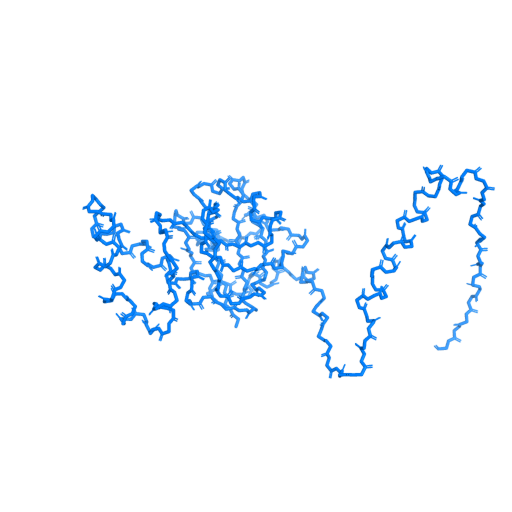 98.06 94 TYR A CA 1
ATOM 737 C C . TYR A 1 94 ? 8.838 -4.592 -6.120 1.00 98.06 94 TYR A C 1
ATOM 739 O O . TYR A 1 94 ? 9.223 -4.433 -7.280 1.00 98.06 94 TYR A O 1
ATOM 747 N N . HIS A 1 95 ? 7.691 -5.187 -5.815 1.00 97.94 95 HIS A N 1
ATOM 748 C CA . HIS A 1 95 ? 6.687 -5.576 -6.794 1.00 97.94 95 HIS A CA 1
ATOM 749 C C . HIS A 1 95 ? 5.894 -4.349 -7.220 1.00 97.94 95 HIS A C 1
ATOM 751 O O . HIS A 1 95 ? 5.418 -3.592 -6.373 1.00 97.94 95 HIS A O 1
ATOM 757 N N . VAL A 1 96 ? 5.771 -4.152 -8.528 1.00 97.81 96 VAL A N 1
ATOM 758 C CA . VAL A 1 96 ? 5.049 -3.019 -9.105 1.00 97.81 96 VAL A CA 1
ATOM 759 C C . VAL A 1 96 ? 3.688 -3.498 -9.572 1.00 97.81 96 VAL A C 1
ATOM 761 O O . VAL A 1 96 ? 3.592 -4.546 -10.208 1.00 97.81 96 VAL A O 1
ATOM 764 N N . GLY A 1 97 ? 2.647 -2.734 -9.273 1.00 97.06 97 GLY A N 1
ATOM 765 C CA . GLY A 1 97 ? 1.308 -3.010 -9.769 1.00 97.06 97 GLY A CA 1
ATOM 766 C C . GLY A 1 97 ? 0.543 -1.738 -10.088 1.00 97.06 97 GLY A C 1
ATOM 767 O O . GLY A 1 97 ? 0.819 -0.677 -9.529 1.00 97.06 97 GLY A O 1
ATOM 768 N N . GLU A 1 98 ? -0.429 -1.863 -10.979 1.00 97.56 98 GLU A N 1
ATOM 769 C CA . GLU A 1 98 ? -1.394 -0.816 -11.298 1.00 97.56 98 GLU A CA 1
ATOM 770 C C . GLU A 1 98 ? -2.740 -1.165 -10.660 1.00 97.56 98 GLU A C 1
ATOM 772 O O . GLU A 1 98 ? -3.242 -2.281 -10.811 1.00 97.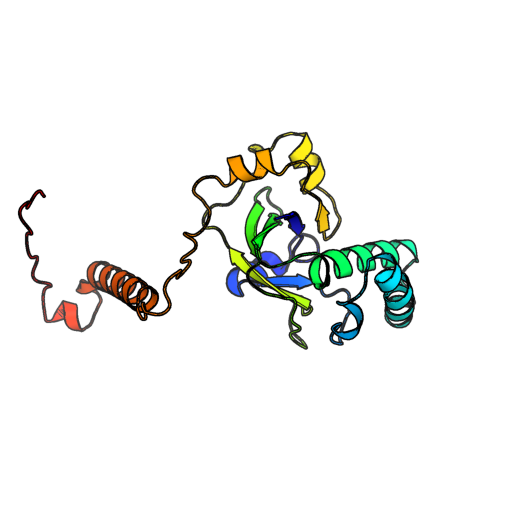56 98 GLU A O 1
ATOM 777 N N . ILE A 1 99 ? -3.334 -0.224 -9.928 1.00 98.25 99 ILE A N 1
ATOM 778 C CA . ILE A 1 99 ? -4.660 -0.404 -9.332 1.00 98.25 99 ILE A CA 1
ATOM 779 C C . ILE A 1 99 ? -5.692 -0.545 -10.457 1.00 98.25 99 ILE A C 1
ATOM 781 O O . ILE A 1 99 ? -5.791 0.322 -11.322 1.00 98.25 99 ILE A O 1
ATOM 785 N N . SER A 1 100 ? -6.499 -1.605 -10.419 1.00 97.50 100 SER A N 1
ATOM 786 C CA . SER A 1 100 ? -7.461 -1.945 -11.478 1.00 97.50 100 SER A CA 1
ATOM 787 C C . SER A 1 100 ? -8.923 -1.938 -11.027 1.00 97.50 100 SER A C 1
ATOM 789 O O . SER A 1 100 ? -9.816 -2.240 -11.817 1.00 97.50 100 SER A O 1
ATOM 791 N N . SER A 1 101 ? -9.202 -1.570 -9.773 1.00 97.25 101 SER A N 1
ATOM 792 C CA . SER A 1 101 ? -10.574 -1.434 -9.282 1.00 97.25 101 SER A CA 1
ATOM 793 C C . SER A 1 101 ? -10.768 -0.290 -8.294 1.00 97.25 101 SER A C 1
ATOM 795 O O . SER A 1 101 ? -9.834 0.212 -7.654 1.00 97.25 101 SER A O 1
ATOM 797 N N . ASP A 1 102 ? -12.041 0.034 -8.091 1.00 95.44 102 ASP A N 1
ATOM 798 C CA . ASP A 1 102 ? -12.491 0.737 -6.902 1.00 95.44 102 ASP A CA 1
ATOM 799 C C . ASP A 1 102 ? -12.299 -0.107 -5.634 1.00 95.44 102 ASP A C 1
ATOM 801 O O . ASP A 1 102 ? -11.939 -1.290 -5.681 1.00 95.44 102 ASP A O 1
ATOM 805 N N . TYR A 1 103 ? -12.498 0.535 -4.485 1.00 96.00 103 TYR A N 1
ATOM 806 C CA . TYR A 1 103 ? -12.493 -0.134 -3.192 1.00 96.00 103 TYR A CA 1
ATOM 807 C C . TYR A 1 103 ? -13.583 -1.210 -3.136 1.00 96.00 103 TYR A C 1
ATOM 809 O O . TYR A 1 103 ? -14.711 -0.993 -3.578 1.00 96.00 103 TYR A O 1
ATOM 817 N N . TYR A 1 104 ? -13.249 -2.351 -2.540 1.00 96.06 104 TYR A N 1
ATOM 818 C CA . TYR A 1 104 ? -14.211 -3.387 -2.186 1.00 96.06 104 TYR A CA 1
ATOM 819 C C . TYR A 1 104 ? -13.809 -4.068 -0.877 1.00 96.06 104 TYR A C 1
ATOM 821 O O . TYR A 1 104 ? -12.668 -3.972 -0.414 1.00 96.06 104 TYR A O 1
ATOM 829 N N . PHE A 1 105 ? -14.765 -4.763 -0.272 1.00 97.19 105 PHE A N 1
ATOM 830 C CA . PHE A 1 105 ? -14.591 -5.442 1.003 1.00 97.19 105 PHE A CA 1
ATOM 831 C C . PHE A 1 105 ? -14.802 -6.947 0.860 1.00 97.19 105 PHE A C 1
ATOM 833 O O . PHE A 1 105 ? -15.762 -7.385 0.227 1.00 97.19 105 PHE A O 1
ATOM 840 N N . VAL A 1 106 ? -13.919 -7.742 1.468 1.00 96.38 106 VAL A N 1
ATOM 841 C CA . VAL A 1 106 ? -14.035 -9.205 1.513 1.00 96.38 106 VAL A CA 1
ATOM 842 C C . VAL A 1 106 ? -14.007 -9.668 2.962 1.00 96.38 106 VAL A C 1
ATOM 844 O O . VAL A 1 106 ? -12.956 -9.776 3.590 1.00 96.38 106 VAL A O 1
ATOM 847 N N . LYS A 1 107 ? -15.195 -9.918 3.510 1.00 95.81 107 LYS A N 1
ATOM 848 C CA . LYS A 1 107 ? -15.374 -10.251 4.924 1.00 95.81 107 LYS A CA 1
ATOM 849 C C . LYS A 1 107 ? -14.651 -11.546 5.304 1.00 95.81 107 LYS A C 1
ATOM 851 O O . LYS A 1 107 ? -14.876 -12.579 4.688 1.00 95.81 107 LYS A O 1
ATOM 856 N N . GLY A 1 108 ? -13.880 -11.495 6.392 1.00 93.81 108 GLY A N 1
ATOM 857 C CA . GLY A 1 108 ? -13.235 -12.669 6.997 1.00 93.81 108 GLY A CA 1
ATOM 858 C C . GLY A 1 108 ? -11.931 -13.107 6.329 1.00 93.81 108 GLY A C 1
ATOM 859 O O . GLY A 1 108 ? -11.310 -14.055 6.797 1.00 93.81 108 GLY A O 1
ATOM 860 N N . GLU A 1 109 ? -11.506 -12.410 5.279 1.00 95.19 109 GLU A N 1
ATOM 861 C CA . GLU A 1 109 ? -10.266 -12.693 4.571 1.00 95.19 109 GLU A CA 1
ATOM 862 C C . GLU A 1 109 ? -9.105 -11.821 5.063 1.00 95.19 109 GLU A C 1
ATOM 864 O O . GLU A 1 109 ? -9.306 -10.764 5.659 1.00 95.19 109 GLU A O 1
ATOM 869 N N . VAL A 1 110 ? -7.874 -12.238 4.758 1.00 95.31 110 VAL A N 1
ATOM 870 C CA . VAL A 1 110 ? -6.663 -11.454 5.042 1.00 95.31 110 VAL A CA 1
ATOM 871 C C . VAL A 1 110 ? -6.687 -10.118 4.300 1.00 95.31 110 VAL A C 1
ATOM 873 O O . VAL A 1 110 ? -6.998 -10.084 3.109 1.00 95.31 110 VAL A O 1
ATOM 876 N N . LEU A 1 111 ? -6.345 -9.016 4.978 1.00 96.50 111 LEU A N 1
ATOM 877 C CA . LEU A 1 111 ? -6.392 -7.668 4.392 1.00 96.50 111 LEU A CA 1
ATOM 878 C C . LEU A 1 111 ? -7.747 -7.405 3.687 1.00 96.50 111 LEU A C 1
ATOM 880 O O . LEU A 1 111 ? -7.787 -7.254 2.463 1.00 96.50 111 LEU A O 1
ATOM 884 N N . PRO A 1 112 ? -8.872 -7.422 4.423 1.00 96.88 112 PRO A N 1
ATOM 885 C CA . PRO A 1 112 ? -10.219 -7.492 3.857 1.00 96.88 112 PRO A CA 1
ATOM 886 C C . PRO A 1 112 ? -10.658 -6.230 3.101 1.00 96.88 112 PRO A C 1
ATOM 888 O O . PRO A 1 112 ? -11.561 -6.305 2.268 1.00 96.88 112 PRO A O 1
ATOM 891 N N . HIS A 1 113 ? -10.033 -5.077 3.347 1.00 97.38 113 HIS A N 1
ATOM 892 C CA . HIS A 1 113 ? -10.312 -3.826 2.636 1.00 97.38 113 HIS A CA 1
ATOM 893 C C . HIS A 1 113 ? -9.366 -3.672 1.452 1.00 97.38 113 HIS A C 1
ATOM 895 O O . HIS A 1 113 ? -8.184 -3.380 1.653 1.00 97.38 113 HIS A O 1
ATOM 901 N N . ARG A 1 114 ? -9.871 -3.887 0.233 1.00 96.94 114 ARG A N 1
ATOM 902 C CA . ARG A 1 114 ? -9.041 -4.203 -0.931 1.00 96.94 114 ARG A CA 1
ATOM 903 C C . ARG A 1 114 ? -9.237 -3.273 -2.118 1.00 96.94 114 ARG A C 1
ATOM 905 O O . ARG A 1 114 ? -10.265 -2.614 -2.271 1.00 96.94 114 ARG A O 1
ATOM 912 N N . ARG A 1 115 ? -8.232 -3.302 -2.992 1.00 98.06 115 ARG A N 1
ATOM 913 C CA . ARG A 1 115 ? -8.298 -2.899 -4.400 1.00 98.06 115 ARG A CA 1
ATOM 914 C C . ARG A 1 115 ? -7.629 -3.968 -5.249 1.00 98.06 115 ARG A C 1
ATOM 916 O O . ARG A 1 115 ? -6.619 -4.528 -4.821 1.00 98.06 115 ARG A O 1
ATOM 923 N N . LYS A 1 116 ? -8.182 -4.241 -6.430 1.00 98.38 116 LYS A N 1
ATOM 924 C CA . LYS A 1 116 ? -7.570 -5.149 -7.396 1.00 98.38 116 LYS A CA 1
ATOM 925 C C . LYS A 1 116 ? -6.340 -4.487 -7.994 1.00 98.38 116 LYS A C 1
ATOM 927 O O . LYS A 1 116 ? -6.281 -3.257 -8.098 1.00 98.38 116 LYS A O 1
ATOM 932 N N . VAL A 1 117 ? -5.363 -5.307 -8.346 1.00 98.06 117 VAL A N 1
ATOM 933 C CA . VAL A 1 117 ? -4.078 -4.869 -8.876 1.00 98.06 117 VAL A CA 1
ATOM 934 C C . VAL A 1 117 ? -3.686 -5.739 -10.051 1.00 98.06 117 VAL A C 1
ATOM 936 O O . VAL A 1 117 ? -3.593 -6.957 -9.929 1.00 98.06 117 VAL A O 1
ATOM 939 N N . ASN A 1 118 ? -3.364 -5.083 -11.156 1.00 97.25 118 ASN A N 1
ATOM 940 C CA . ASN A 1 118 ? -2.681 -5.701 -12.277 1.00 97.25 118 ASN A CA 1
ATOM 941 C C . ASN A 1 118 ? -1.176 -5.628 -12.001 1.00 97.25 118 ASN A C 1
ATOM 943 O O . ASN A 1 118 ? -0.559 -4.565 -12.110 1.00 97.25 118 ASN A O 1
ATOM 947 N N . TRP A 1 119 ? -0.586 -6.744 -11.578 1.00 96.50 119 TRP A N 1
ATOM 948 C CA . TRP A 1 119 ? 0.840 -6.801 -11.260 1.00 96.50 119 TRP A CA 1
ATOM 949 C C . TRP A 1 119 ? 1.693 -6.777 -12.530 1.00 96.50 119 TRP A C 1
ATOM 951 O O . TRP A 1 119 ? 1.426 -7.486 -13.499 1.00 96.50 119 TRP A O 1
ATOM 961 N N . HIS A 1 120 ? 2.746 -5.965 -12.521 1.00 94.19 120 HIS A N 1
ATOM 962 C CA . HIS A 1 120 ? 3.719 -5.926 -13.604 1.00 94.19 120 HIS A CA 1
ATOM 963 C C . HIS A 1 120 ? 4.636 -7.154 -13.551 1.00 94.19 120 HIS A C 1
ATOM 965 O O . HIS A 1 120 ? 4.913 -7.706 -12.485 1.00 94.19 120 HIS A O 1
ATOM 971 N N . SER A 1 121 ? 5.159 -7.552 -14.713 1.00 87.94 121 SER A N 1
ATOM 972 C CA . SER A 1 121 ? 6.017 -8.740 -14.831 1.00 87.94 121 SER A CA 1
ATOM 973 C C . SER A 1 121 ? 7.397 -8.573 -14.183 1.00 87.94 121 SER A C 1
ATOM 975 O O . SER A 1 121 ? 7.930 -9.520 -13.606 1.00 87.94 121 SER A O 1
ATOM 977 N N . LYS A 1 122 ? 7.987 -7.374 -14.262 1.00 88.19 122 LYS A N 1
ATOM 978 C CA . LYS A 1 122 ? 9.287 -7.060 -13.660 1.00 88.19 122 LYS A CA 1
ATOM 979 C C . LYS A 1 122 ? 9.105 -6.348 -12.326 1.00 88.19 122 LYS A C 1
ATOM 981 O O . LYS A 1 122 ? 8.204 -5.528 -12.143 1.00 88.19 122 LYS A O 1
ATOM 986 N N . THR A 1 123 ? 10.028 -6.621 -11.423 1.00 95.62 123 THR A N 1
ATOM 987 C CA . THR A 1 123 ? 10.178 -5.940 -10.139 1.00 95.62 123 THR A CA 1
ATOM 988 C C . THR A 1 123 ? 11.239 -4.844 -10.226 1.00 95.62 123 THR A C 1
ATOM 990 O O . THR A 1 123 ? 12.047 -4.825 -11.152 1.00 95.62 123 THR A O 1
ATOM 993 N N . VAL A 1 124 ? 11.284 -3.965 -9.227 1.00 96.75 124 VAL A N 1
ATOM 994 C CA . VAL A 1 124 ? 12.339 -2.952 -9.068 1.00 96.75 124 VAL A CA 1
ATOM 995 C C . VAL A 1 124 ? 13.238 -3.348 -7.902 1.00 96.75 124 VAL A C 1
ATOM 997 O O . VAL A 1 124 ? 12.740 -3.566 -6.793 1.00 96.75 124 VAL A O 1
ATOM 1000 N N . ASN A 1 125 ? 1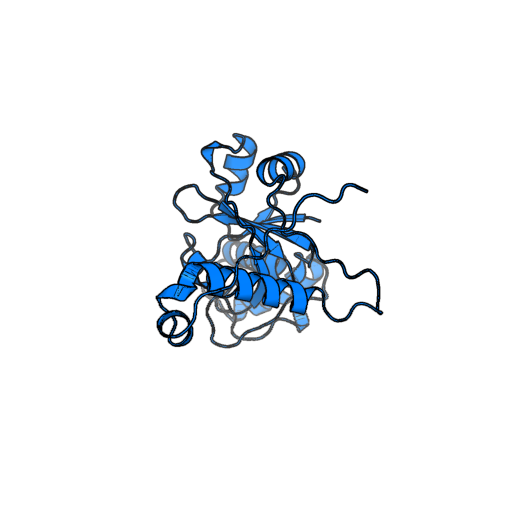4.556 -3.420 -8.107 1.00 97.31 125 ASN A N 1
ATOM 1001 C CA . ASN A 1 125 ? 15.471 -3.628 -6.987 1.00 97.31 125 ASN A CA 1
ATOM 1002 C C . ASN A 1 125 ? 15.744 -2.303 -6.281 1.00 97.31 125 ASN A C 1
ATOM 1004 O O . ASN A 1 125 ? 15.953 -1.262 -6.900 1.00 97.31 125 ASN A O 1
ATOM 1008 N N . ARG A 1 126 ? 15.831 -2.351 -4.954 1.00 97.19 126 ARG A N 1
ATOM 1009 C CA . ARG A 1 126 ? 16.153 -1.192 -4.117 1.00 97.19 126 ARG A CA 1
ATOM 1010 C C . ARG A 1 126 ? 17.479 -0.542 -4.504 1.00 97.19 126 ARG A C 1
ATOM 1012 O O . ARG A 1 126 ? 17.618 0.667 -4.364 1.00 97.19 126 ARG A O 1
ATOM 1019 N N . ILE A 1 127 ? 18.443 -1.342 -4.957 1.00 97.12 127 ILE A N 1
ATOM 1020 C CA . ILE A 1 127 ? 19.768 -0.864 -5.368 1.00 97.12 127 ILE A CA 1
ATOM 1021 C C . ILE A 1 127 ? 19.723 -0.001 -6.636 1.00 97.12 127 ILE A C 1
ATOM 1023 O O . ILE A 1 127 ? 20.608 0.831 -6.809 1.00 97.12 127 ILE A O 1
ATOM 1027 N N . ASP A 1 128 ? 18.684 -0.159 -7.461 1.00 96.69 128 ASP A N 1
ATOM 1028 C CA . ASP A 1 128 ? 18.496 0.593 -8.707 1.00 96.69 128 ASP A CA 1
ATOM 1029 C C . ASP A 1 128 ? 17.829 1.957 -8.451 1.00 96.69 128 ASP A C 1
ATOM 1031 O O . ASP A 1 128 ? 17.851 2.841 -9.303 1.00 96.69 128 ASP A O 1
ATOM 1035 N N . MET A 1 129 ? 17.252 2.148 -7.260 1.00 97.94 129 MET A N 1
ATOM 1036 C CA . MET A 1 129 ? 16.628 3.400 -6.839 1.00 97.94 129 MET A CA 1
ATOM 1037 C C . MET A 1 129 ? 17.673 4.423 -6.379 1.00 97.94 129 MET A C 1
ATOM 1039 O O . MET A 1 129 ? 18.667 4.089 -5.724 1.00 97.94 129 MET A O 1
ATOM 1043 N N . SER A 1 130 ? 17.383 5.700 -6.598 1.00 98.31 130 SER A N 1
ATOM 1044 C CA . SER A 1 130 ? 18.109 6.831 -6.032 1.00 98.31 130 SER A CA 1
ATOM 1045 C C . SER A 1 130 ? 18.072 6.807 -4.503 1.00 98.31 130 SER A C 1
ATOM 1047 O O . SER A 1 130 ? 17.154 6.275 -3.877 1.00 98.31 130 SER A O 1
ATOM 1049 N N . LYS A 1 131 ? 19.044 7.458 -3.851 1.00 98.06 131 LYS A N 1
ATOM 1050 C CA . LYS A 1 131 ? 19.056 7.572 -2.378 1.00 98.06 131 LYS A CA 1
ATOM 1051 C C . LYS A 1 131 ? 17.772 8.207 -1.826 1.00 98.06 131 LYS A C 1
ATOM 1053 O O . LYS A 1 131 ? 17.327 7.839 -0.741 1.00 98.06 131 LYS A O 1
ATOM 1058 N N . ALA A 1 132 ? 17.179 9.143 -2.567 1.00 97.50 132 ALA A N 1
ATOM 1059 C CA . ALA A 1 132 ? 15.950 9.819 -2.168 1.00 97.50 132 ALA A CA 1
ATOM 1060 C C . ALA A 1 132 ? 14.736 8.874 -2.242 1.00 97.50 132 ALA A C 1
ATOM 1062 O O . ALA A 1 132 ? 13.965 8.776 -1.277 1.00 97.50 132 ALA A O 1
ATOM 1063 N N . LEU A 1 133 ? 14.609 8.114 -3.335 1.00 98.00 133 LEU A N 1
ATOM 1064 C CA . LEU A 1 133 ? 13.557 7.112 -3.483 1.00 98.00 133 LEU A CA 1
ATOM 1065 C C . LEU A 1 133 ? 13.745 5.949 -2.495 1.00 98.00 133 LEU A C 1
ATOM 1067 O O . LEU A 1 133 ? 12.776 5.515 -1.872 1.00 98.00 133 LEU A O 1
ATOM 1071 N N . GLN A 1 134 ? 14.981 5.505 -2.245 1.00 97.56 134 GLN A N 1
ATOM 1072 C CA . GLN A 1 134 ? 15.298 4.519 -1.203 1.00 97.56 134 GLN A CA 1
ATOM 1073 C C . GLN A 1 134 ? 14.844 4.978 0.191 1.00 97.56 134 GLN A C 1
ATOM 1075 O O . GLN A 1 134 ? 14.318 4.169 0.964 1.00 97.56 134 GLN A O 1
ATOM 1080 N N . GLY A 1 135 ? 15.045 6.256 0.526 1.00 96.00 135 GLY A N 1
ATOM 1081 C CA . GLY A 1 135 ? 14.589 6.837 1.791 1.00 96.00 135 GLY A CA 1
ATOM 1082 C C . GLY A 1 135 ? 13.067 6.788 1.933 1.00 96.00 135 GLY A C 1
ATOM 1083 O O . GLY A 1 135 ? 12.554 6.350 2.961 1.00 96.00 135 GLY A O 1
ATOM 1084 N N . SER A 1 136 ? 12.347 7.142 0.867 1.00 95.56 136 SER A N 1
ATOM 1085 C CA . SER A 1 136 ? 10.876 7.168 0.854 1.00 95.56 136 SER A CA 1
ATOM 1086 C C . SER A 1 136 ? 10.286 5.749 0.905 1.00 95.56 136 SER A C 1
ATOM 1088 O O . SER A 1 136 ? 9.472 5.413 1.767 1.00 95.56 136 SER A O 1
ATOM 1090 N N . THR A 1 137 ? 10.788 4.847 0.060 1.00 95.50 137 THR A N 1
ATOM 1091 C CA . THR A 1 137 ? 10.344 3.442 -0.017 1.00 95.50 137 THR A CA 1
ATOM 1092 C C . THR A 1 137 ? 10.750 2.589 1.192 1.00 95.50 137 THR A C 1
ATOM 1094 O O . THR A 1 137 ? 10.219 1.486 1.376 1.00 95.50 137 THR A O 1
ATOM 1097 N N . GLY A 1 138 ? 11.681 3.074 2.021 1.00 92.12 138 GLY A N 1
ATOM 1098 C CA . GLY A 1 138 ? 12.163 2.417 3.240 1.00 92.12 138 GLY A CA 1
ATOM 1099 C C . GLY A 1 138 ? 11.319 2.676 4.497 1.00 92.12 138 GLY A C 1
ATOM 1100 O O . GLY A 1 138 ? 11.599 2.088 5.537 1.00 92.12 138 GLY A O 1
ATOM 1101 N N . SER A 1 139 ? 10.290 3.527 4.427 1.00 88.44 139 SER A N 1
ATOM 1102 C CA . SER A 1 139 ? 9.462 3.918 5.582 1.00 88.44 139 SER A CA 1
ATOM 1103 C C . SER A 1 139 ? 8.785 2.738 6.304 1.00 88.44 139 SER A C 1
ATOM 1105 O O . SER A 1 139 ? 8.233 1.844 5.677 1.00 88.44 139 SER A O 1
ATOM 1107 N N . GLY A 1 140 ? 8.713 2.739 7.636 1.00 87.62 140 GLY A N 1
ATOM 1108 C CA . GLY A 1 140 ? 7.985 1.700 8.386 1.00 87.62 140 GLY A CA 1
ATOM 1109 C C . GLY A 1 140 ? 6.452 1.752 8.260 1.00 87.62 140 GLY A C 1
ATOM 1110 O O . GLY A 1 140 ? 5.771 0.857 8.753 1.00 87.62 140 GLY A O 1
ATOM 1111 N N . LEU A 1 141 ? 5.894 2.789 7.629 1.00 91.56 141 LEU A N 1
ATOM 1112 C CA . LEU A 1 141 ? 4.446 3.005 7.524 1.00 91.56 141 LEU A CA 1
ATOM 1113 C C . LEU A 1 141 ? 3.794 2.106 6.466 1.00 91.56 141 LEU A C 1
ATOM 1115 O O . LEU A 1 141 ? 4.415 1.794 5.455 1.00 91.56 141 LEU A O 1
ATOM 1119 N N . THR A 1 142 ? 2.517 1.751 6.643 1.00 93.62 142 THR A N 1
ATOM 1120 C CA . THR A 1 142 ? 1.769 0.946 5.659 1.00 93.62 142 THR A CA 1
ATOM 1121 C C . THR A 1 142 ? 1.702 1.605 4.285 1.00 93.62 142 THR A C 1
ATOM 1123 O O . THR A 1 142 ? 1.783 0.912 3.278 1.00 93.62 142 THR A O 1
ATOM 1126 N N . HIS A 1 143 ? 1.602 2.932 4.238 1.00 95.50 143 HIS A N 1
ATOM 1127 C CA . HIS A 1 143 ? 1.622 3.702 3.001 1.00 95.50 143 HIS A CA 1
ATOM 1128 C C . HIS A 1 143 ? 2.738 4.751 3.041 1.00 95.50 143 HIS A C 1
ATOM 1130 O O . HIS A 1 143 ? 3.073 5.282 4.102 1.00 95.50 143 HIS A O 1
ATOM 1136 N N . CYS A 1 144 ? 3.301 5.069 1.881 1.00 96.62 144 CYS A N 1
ATOM 1137 C CA . CYS A 1 144 ? 4.172 6.222 1.691 1.00 96.62 144 CYS A CA 1
ATOM 1138 C C . CYS A 1 144 ? 3.890 6.832 0.318 1.00 96.62 144 CYS A C 1
ATOM 1140 O O . CYS A 1 144 ? 3.827 6.109 -0.675 1.00 96.62 144 CYS A O 1
ATOM 1142 N N . ASP A 1 145 ? 3.680 8.146 0.291 1.00 96.69 145 ASP A N 1
ATOM 1143 C CA . ASP A 1 145 ? 3.521 8.916 -0.940 1.00 96.69 145 ASP A CA 1
ATOM 1144 C C . ASP A 1 145 ? 4.854 8.959 -1.698 1.00 96.69 145 ASP A C 1
ATOM 1146 O O . ASP A 1 145 ? 5.891 9.292 -1.118 1.00 96.69 145 ASP A O 1
ATOM 1150 N N . LEU A 1 146 ? 4.818 8.603 -2.982 1.00 97.69 146 LEU A N 1
ATOM 1151 C CA . LEU A 1 146 ? 5.966 8.630 -3.883 1.00 97.69 146 LEU A CA 1
ATOM 1152 C C . LEU A 1 146 ? 5.751 9.553 -5.091 1.00 97.69 146 LEU A C 1
ATOM 1154 O O . LEU A 1 146 ? 6.521 9.488 -6.046 1.00 97.69 146 LEU A O 1
ATOM 1158 N N . ASN A 1 147 ? 4.737 10.420 -5.077 1.00 97.62 147 ASN A N 1
ATOM 1159 C CA . ASN A 1 147 ? 4.401 11.284 -6.210 1.00 97.62 147 ASN A CA 1
ATOM 1160 C C . ASN A 1 147 ? 5.570 12.201 -6.605 1.00 97.62 147 ASN A C 1
ATOM 1162 O O . ASN A 1 147 ? 5.770 12.470 -7.785 1.00 97.62 147 ASN A O 1
ATOM 1166 N N . GLY A 1 148 ? 6.391 12.624 -5.637 1.00 97.38 148 GLY A N 1
ATOM 1167 C CA . GLY A 1 148 ? 7.615 13.394 -5.893 1.00 97.38 148 GLY A CA 1
ATOM 1168 C C . GLY A 1 148 ? 8.729 12.624 -6.621 1.00 97.38 148 GLY A C 1
ATOM 1169 O O . GLY A 1 148 ? 9.699 13.242 -7.044 1.00 97.38 148 GLY A O 1
ATOM 1170 N N . HIS A 1 149 ? 8.594 11.303 -6.776 1.00 97.75 149 HIS A N 1
ATOM 1171 C CA . HIS A 1 149 ? 9.541 10.419 -7.471 1.00 97.75 149 HIS A CA 1
ATOM 1172 C C . HIS A 1 149 ? 8.945 9.806 -8.746 1.00 97.75 149 HIS A C 1
ATOM 1174 O O . HIS A 1 149 ? 9.494 8.839 -9.269 1.00 97.75 149 HIS A O 1
ATOM 1180 N N . ALA A 1 150 ? 7.824 10.344 -9.243 1.00 96.75 150 ALA A N 1
ATOM 1181 C CA . ALA A 1 150 ? 7.099 9.813 -10.399 1.00 96.75 150 ALA A CA 1
ATOM 1182 C C . ALA A 1 150 ? 8.012 9.559 -11.611 1.00 96.75 150 ALA A C 1
ATOM 1184 O O . ALA A 1 150 ? 8.047 8.445 -12.123 1.00 96.75 150 ALA A O 1
ATOM 1185 N N . ASP A 1 151 ? 8.812 10.552 -12.013 1.00 96.62 151 ASP A N 1
ATOM 1186 C CA . ASP A 1 151 ? 9.699 10.446 -13.180 1.00 96.62 151 ASP A CA 1
ATOM 1187 C C . ASP A 1 151 ? 10.756 9.343 -13.035 1.00 96.62 151 ASP A C 1
ATOM 1189 O O . ASP A 1 151 ? 11.149 8.712 -14.015 1.00 96.62 151 ASP A O 1
ATOM 1193 N N . GLU A 1 152 ? 11.256 9.123 -11.817 1.00 97.56 152 GLU A N 1
ATOM 1194 C CA . GLU A 1 152 ? 12.217 8.056 -11.538 1.00 97.56 152 GLU A CA 1
ATOM 1195 C C . GLU A 1 152 ? 11.535 6.689 -11.603 1.00 97.56 152 GLU A C 1
ATOM 1197 O O . GLU A 1 152 ? 12.050 5.770 -12.238 1.00 97.56 152 GLU A O 1
ATOM 1202 N N . ILE A 1 153 ? 10.359 6.568 -10.985 1.00 96.88 153 ILE A N 1
ATOM 1203 C CA . ILE A 1 153 ? 9.582 5.329 -10.972 1.00 96.88 153 ILE A CA 1
ATOM 1204 C C . ILE A 1 153 ? 9.202 4.931 -12.396 1.00 96.88 153 ILE A C 1
ATOM 1206 O O . ILE A 1 153 ? 9.409 3.778 -12.758 1.00 96.88 153 ILE A O 1
ATOM 1210 N N . GLU A 1 154 ? 8.727 5.870 -13.215 1.00 95.06 154 GLU A N 1
ATOM 1211 C CA . GLU A 1 154 ? 8.370 5.611 -14.612 1.00 95.06 154 GLU A CA 1
ATOM 1212 C C . GLU A 1 154 ? 9.547 5.072 -15.427 1.00 95.06 154 GLU A C 1
ATOM 1214 O O . GLU A 1 154 ? 9.389 4.096 -16.155 1.00 95.06 154 GLU A O 1
ATOM 1219 N N . LYS A 1 155 ? 10.750 5.629 -15.242 1.00 95.06 155 LYS A N 1
ATOM 1220 C CA . LYS A 1 155 ? 11.967 5.105 -15.883 1.00 95.06 155 LYS A CA 1
ATOM 1221 C C . LYS A 1 155 ? 12.313 3.698 -15.403 1.00 95.06 155 LYS A C 1
ATOM 1223 O O . LYS A 1 155 ? 12.697 2.853 -16.206 1.00 95.06 155 LYS A O 1
ATOM 1228 N N . LEU A 1 156 ? 12.168 3.427 -14.105 1.00 94.88 156 LEU A N 1
ATOM 1229 C CA . LEU A 1 156 ? 12.437 2.103 -13.530 1.00 94.88 156 LEU A CA 1
ATOM 1230 C C . LEU A 1 156 ? 11.445 1.034 -14.015 1.00 94.88 156 LEU A C 1
ATOM 1232 O O . LEU A 1 156 ? 11.779 -0.151 -14.012 1.00 94.88 156 LEU A O 1
ATOM 1236 N N . ILE A 1 157 ? 10.239 1.433 -14.429 1.00 92.69 157 ILE A N 1
ATOM 1237 C CA . ILE A 1 157 ? 9.178 0.527 -14.899 1.00 92.69 157 ILE A CA 1
ATOM 1238 C C . ILE A 1 157 ? 8.924 0.635 -16.410 1.00 92.69 157 ILE A C 1
ATOM 1240 O O . ILE A 1 157 ? 7.945 0.081 -16.917 1.00 92.69 157 ILE A O 1
ATOM 1244 N N . GLU A 1 158 ? 9.794 1.320 -17.147 1.00 87.44 158 GLU A N 1
ATOM 1245 C CA . GLU A 1 158 ? 9.659 1.487 -18.590 1.00 87.44 158 GLU A CA 1
ATOM 1246 C C . GLU A 1 158 ? 9.661 0.117 -19.300 1.00 87.44 158 GLU A C 1
ATOM 1248 O O . GLU A 1 158 ? 10.430 -0.794 -18.977 1.00 87.44 158 GLU A O 1
ATOM 1253 N N . GLY A 1 159 ? 8.730 -0.072 -20.243 1.00 73.38 159 GLY A N 1
ATOM 1254 C CA . GLY A 1 159 ? 8.538 -1.355 -20.932 1.00 73.38 159 GLY A CA 1
ATOM 1255 C C . GLY A 1 159 ? 8.062 -2.504 -20.028 1.00 73.38 159 GLY A C 1
ATOM 1256 O O . GLY A 1 159 ? 8.245 -3.670 -20.379 1.00 73.38 159 GLY A O 1
ATOM 1257 N N . ASN A 1 160 ? 7.511 -2.193 -18.849 1.00 71.38 160 ASN A N 1
ATOM 1258 C CA . ASN A 1 160 ? 6.992 -3.166 -17.882 1.00 71.38 160 ASN A CA 1
ATOM 1259 C C . ASN A 1 160 ? 5.484 -3.019 -17.612 1.00 71.38 160 ASN A C 1
ATOM 1261 O O . ASN A 1 160 ? 4.897 -3.854 -16.926 1.00 71.38 160 ASN A O 1
ATOM 1265 N N . ARG A 1 161 ? 4.851 -1.965 -18.141 1.00 63.25 161 ARG A N 1
ATOM 1266 C CA . ARG A 1 161 ? 3.392 -1.845 -18.126 1.00 63.25 161 ARG A CA 1
ATOM 1267 C C . ARG A 1 161 ? 2.813 -2.989 -18.950 1.00 63.25 161 ARG A C 1
ATOM 1269 O O . ARG A 1 161 ? 3.264 -3.227 -20.073 1.00 63.25 161 ARG A O 1
ATOM 1276 N N . LEU A 1 162 ? 1.825 -3.688 -18.395 1.00 57.47 162 LEU A N 1
ATOM 1277 C CA . LEU A 1 162 ? 1.008 -4.592 -19.198 1.00 57.47 162 LEU A CA 1
ATOM 1278 C C . LEU A 1 162 ? 0.444 -3.773 -20.369 1.00 57.47 162 LEU A C 1
ATOM 1280 O O . LEU A 1 162 ? 0.049 -2.624 -20.148 1.00 57.47 162 LEU A O 1
ATOM 1284 N N . PRO A 1 163 ? 0.432 -4.298 -21.607 1.00 48.84 163 PRO A N 1
ATOM 1285 C CA . PRO A 1 163 ? -0.253 -3.615 -22.687 1.00 48.84 163 PRO A CA 1
ATOM 1286 C C . PRO A 1 163 ? -1.702 -3.402 -22.246 1.00 48.84 163 PRO A C 1
ATOM 1288 O O . PRO A 1 163 ? -2.452 -4.354 -22.041 1.00 48.84 163 PRO A O 1
ATOM 1291 N N . LEU A 1 164 ? -2.063 -2.137 -22.032 1.00 43.88 164 LEU A N 1
ATOM 1292 C CA . LEU A 1 164 ? -3.434 -1.711 -21.814 1.00 43.88 164 LEU A CA 1
ATOM 1293 C C . LEU A 1 164 ? -4.207 -2.126 -23.067 1.00 43.88 164 LEU A C 1
ATOM 1295 O O . LEU A 1 164 ? -4.103 -1.474 -24.106 1.00 43.88 164 LEU A O 1
ATOM 1299 N N . ILE A 1 165 ? -4.957 -3.225 -22.990 1.00 41.28 165 ILE A N 1
ATOM 1300 C CA . ILE A 1 165 ? -5.940 -3.571 -24.017 1.00 41.28 165 ILE A CA 1
ATOM 1301 C C . ILE A 1 165 ? -7.106 -2.600 -23.817 1.00 41.28 165 ILE A C 1
ATOM 1303 O O . ILE A 1 165 ? -8.127 -2.923 -23.214 1.00 41.28 165 ILE A O 1
ATOM 1307 N N . VAL A 1 166 ? -6.923 -1.352 -24.252 1.00 36.38 166 VAL A N 1
ATOM 1308 C CA . VAL A 1 166 ? -8.027 -0.404 -24.360 1.00 36.38 166 VAL A CA 1
ATOM 1309 C C . VAL A 1 166 ? -8.772 -0.786 -25.626 1.00 36.38 166 VAL A C 1
ATOM 1311 O O . VAL A 1 166 ? -8.366 -0.425 -26.730 1.00 36.38 166 VAL A O 1
ATOM 1314 N N . SER A 1 167 ? -9.857 -1.542 -25.471 1.00 38.19 167 SER A N 1
ATOM 1315 C CA . SER A 1 167 ? -10.853 -1.639 -26.531 1.00 38.19 167 SER A CA 1
ATOM 1316 C C . SER A 1 167 ? -11.487 -0.256 -26.686 1.00 38.19 167 SER A C 1
ATOM 1318 O O . SER A 1 167 ? -12.345 0.152 -25.903 1.00 38.19 167 SER A O 1
ATOM 1320 N N . ALA A 1 168 ? -10.986 0.517 -27.649 1.00 39.84 168 ALA A N 1
ATOM 1321 C CA . ALA A 1 168 ? -11.575 1.793 -28.039 1.00 39.84 168 ALA A CA 1
ATOM 1322 C C . ALA A 1 168 ? -12.741 1.610 -29.024 1.00 39.84 168 ALA A C 1
ATOM 1324 O O . ALA A 1 168 ? -13.298 2.607 -29.480 1.00 39.84 168 ALA A O 1
ATOM 1325 N N . ASP A 1 169 ? -13.129 0.369 -29.338 1.00 39.69 169 ASP A N 1
ATOM 1326 C CA . ASP A 1 169 ? -14.159 0.100 -30.332 1.00 39.69 169 ASP A CA 1
ATOM 1327 C C . ASP A 1 169 ? -15.142 -0.972 -29.854 1.00 39.69 169 ASP A C 1
ATOM 1329 O O . ASP A 1 169 ? -14.788 -2.123 -29.596 1.00 39.69 169 ASP A O 1
ATOM 1333 N N . LYS A 1 170 ? -16.415 -0.583 -29.727 1.00 45.47 170 LYS A N 1
ATOM 1334 C CA . LYS A 1 170 ? -17.510 -1.432 -29.219 1.00 45.47 170 LYS A CA 1
ATOM 1335 C C . LYS A 1 170 ? -17.925 -2.544 -30.195 1.00 45.47 170 LYS A C 1
ATOM 1337 O O . LYS A 1 170 ? -18.924 -3.212 -29.951 1.00 45.47 170 LYS A O 1
ATOM 1342 N N . THR A 1 171 ? -17.192 -2.730 -31.289 1.00 49.53 171 THR A N 1
ATOM 1343 C CA . THR A 1 171 ? -17.432 -3.762 -32.307 1.00 49.53 171 THR A CA 1
ATOM 1344 C C . THR A 1 171 ? -16.426 -4.908 -32.261 1.00 49.53 171 THR A C 1
ATOM 1346 O O . THR A 1 171 ? -16.519 -5.807 -33.091 1.00 49.53 171 THR A O 1
ATOM 1349 N N . ILE A 1 172 ? -15.470 -4.889 -31.329 1.00 50.69 172 ILE A N 1
ATOM 1350 C CA . ILE A 1 172 ? -14.460 -5.942 -31.195 1.00 50.69 172 ILE A CA 1
ATOM 1351 C C . ILE A 1 172 ? -14.773 -6.760 -29.940 1.00 50.69 172 ILE A C 1
ATOM 1353 O O . ILE A 1 172 ? -14.180 -6.566 -28.877 1.00 50.69 172 ILE A O 1
ATOM 1357 N N . GLU A 1 173 ? -15.744 -7.662 -30.064 1.00 44.81 173 GLU A N 1
ATOM 1358 C CA . GLU A 1 173 ? -15.660 -8.932 -29.342 1.00 44.81 173 GLU A CA 1
ATOM 1359 C C . GLU A 1 173 ? -14.437 -9.690 -29.908 1.00 44.81 173 GLU A C 1
ATOM 1361 O O . GLU A 1 173 ? -14.181 -9.650 -31.110 1.00 44.81 173 GLU A O 1
ATOM 1366 N N . ASP A 1 174 ? -13.653 -10.304 -29.019 1.00 53.44 174 ASP A N 1
ATOM 1367 C CA . ASP A 1 174 ? -12.595 -11.291 -29.308 1.00 53.44 174 ASP A CA 1
ATOM 1368 C C . ASP A 1 174 ? -11.152 -10.889 -29.609 1.00 53.44 174 ASP A C 1
ATOM 1370 O O . ASP A 1 174 ? -10.418 -11.601 -30.288 1.00 53.44 174 ASP A O 1
ATOM 1374 N N . LEU A 1 175 ? -10.635 -9.857 -28.940 1.00 49.09 1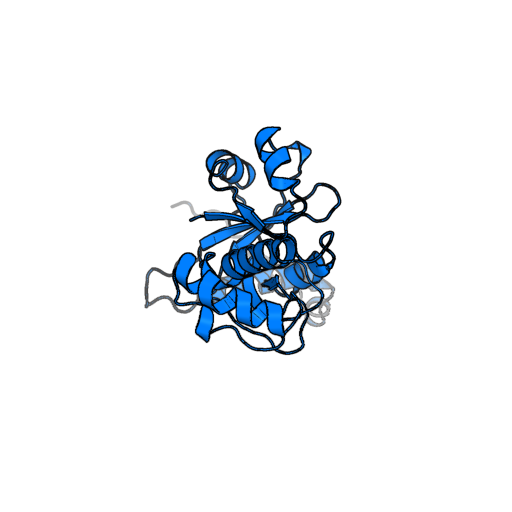75 LEU A N 1
ATOM 1375 C CA . LEU A 1 175 ? -9.175 -9.771 -28.732 1.00 49.09 175 LEU A CA 1
ATOM 1376 C C . LEU A 1 175 ? -8.694 -10.585 -27.521 1.00 49.09 175 LEU A C 1
ATOM 1378 O O . LEU A 1 175 ? -7.584 -11.115 -27.530 1.00 49.09 175 LEU A O 1
ATOM 1382 N N . THR A 1 176 ? -9.522 -10.711 -26.482 1.00 55.16 176 THR A N 1
ATOM 1383 C CA . THR A 1 176 ? -9.236 -11.563 -25.318 1.00 55.16 176 THR A CA 1
ATOM 1384 C C . THR A 1 176 ? -9.339 -13.044 -25.649 1.00 55.16 176 THR A C 1
ATOM 1386 O O . THR A 1 176 ? -8.485 -13.798 -25.194 1.00 55.16 176 THR A O 1
ATOM 1389 N N . GLU A 1 177 ? -10.324 -13.451 -26.456 1.00 57.97 177 GLU A N 1
ATOM 1390 C CA . GLU A 1 177 ? -10.446 -14.832 -26.938 1.00 57.97 177 GLU A CA 1
ATOM 1391 C C . GLU A 1 177 ? -9.243 -15.186 -27.814 1.00 57.97 177 GLU A C 1
ATOM 1393 O O . GLU A 1 177 ? -8.548 -16.145 -27.502 1.00 57.97 177 GLU A O 1
ATOM 1398 N N . PHE A 1 178 ? -8.848 -14.311 -28.746 1.00 62.09 178 PHE A N 1
ATOM 1399 C CA . PHE A 1 178 ? -7.636 -14.503 -29.549 1.00 62.09 178 PHE A CA 1
ATOM 1400 C C . PHE A 1 178 ? -6.344 -14.605 -28.715 1.00 62.09 178 PHE A C 1
ATOM 1402 O O . PHE A 1 178 ? -5.468 -15.424 -28.996 1.00 62.09 178 PHE A O 1
ATOM 1409 N N . ALA A 1 179 ? -6.190 -13.786 -27.668 1.00 61.88 179 ALA A N 1
ATOM 1410 C CA . ALA A 1 179 ? -5.021 -13.864 -26.789 1.00 61.88 179 ALA A CA 1
ATOM 1411 C C . ALA A 1 179 ? -5.003 -15.161 -25.960 1.00 61.88 179 ALA A C 1
ATOM 1413 O O . ALA A 1 179 ? -3.932 -15.740 -25.747 1.00 61.88 179 ALA A O 1
ATOM 1414 N N . LEU A 1 180 ? -6.174 -15.625 -25.510 1.00 70.50 180 LEU A N 1
ATOM 1415 C CA . LEU A 1 180 ? -6.321 -16.893 -24.798 1.00 70.50 180 LEU A CA 1
ATOM 1416 C C . LEU A 1 180 ? -6.052 -18.082 -25.730 1.00 70.50 180 LEU A C 1
ATOM 1418 O O . LEU A 1 180 ? -5.322 -18.996 -25.352 1.00 70.50 180 LEU A O 1
ATOM 1422 N N . GLU A 1 181 ? -6.590 -18.036 -26.949 1.00 72.00 181 GLU A N 1
ATOM 1423 C CA . GLU A 1 181 ? -6.376 -19.019 -28.011 1.00 72.00 181 GLU A CA 1
ATOM 1424 C C . GLU A 1 181 ? -4.900 -19.122 -28.371 1.00 72.00 181 GLU A C 1
ATOM 1426 O O . GLU A 1 181 ? -4.354 -20.222 -28.374 1.00 72.00 181 GLU A O 1
ATOM 1431 N N . LYS A 1 182 ? -4.215 -17.991 -28.56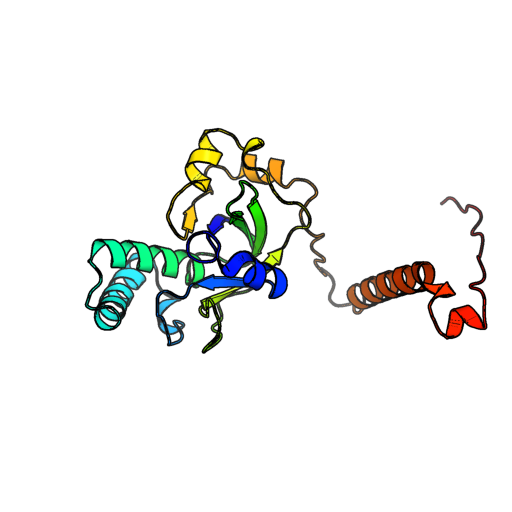9 1.00 71.94 182 LYS A N 1
ATOM 1432 C CA . LYS A 1 182 ? -2.781 -17.980 -28.867 1.00 71.94 182 LYS A CA 1
ATOM 1433 C C . LYS A 1 182 ? -1.948 -18.566 -27.726 1.00 71.94 182 LYS A C 1
ATOM 1435 O O . LYS A 1 182 ? -1.020 -19.333 -27.964 1.00 71.94 182 LYS A O 1
ATOM 1440 N N . HIS A 1 183 ? -2.283 -18.243 -26.476 1.00 74.62 183 HIS A N 1
ATOM 1441 C CA . HIS A 1 183 ? -1.580 -18.813 -25.324 1.00 74.62 183 HIS A CA 1
ATOM 1442 C C . HIS A 1 183 ? -1.850 -20.322 -25.192 1.00 74.62 183 HIS A C 1
ATOM 1444 O O . HIS A 1 183 ? -0.947 -21.090 -24.850 1.00 74.62 183 HIS A O 1
ATOM 1450 N N . LEU A 1 184 ? -3.073 -20.766 -25.494 1.00 75.06 184 LEU A N 1
ATOM 1451 C CA . LEU A 1 184 ? -3.428 -22.181 -25.535 1.00 75.06 184 LEU A CA 1
ATOM 1452 C C . LEU A 1 184 ? -2.688 -22.911 -26.666 1.00 75.06 184 LEU A C 1
ATOM 1454 O O . LEU A 1 184 ? -2.165 -24.000 -26.434 1.00 75.06 184 LEU A O 1
ATOM 1458 N N . GLU A 1 185 ? -2.584 -22.308 -27.849 1.00 79.50 185 GLU A N 1
ATOM 1459 C CA . GLU A 1 185 ? -1.820 -22.828 -28.986 1.00 79.50 185 GLU A CA 1
ATOM 1460 C C . GLU A 1 185 ? -0.337 -22.987 -28.624 1.00 79.50 185 GLU A C 1
ATOM 1462 O O . GLU A 1 185 ? 0.205 -24.090 -28.725 1.00 79.50 185 GLU A O 1
ATOM 1467 N N . ASP A 1 186 ? 0.298 -21.937 -28.094 1.00 75.88 186 ASP A N 1
ATOM 1468 C CA . ASP A 1 186 ? 1.700 -21.968 -27.659 1.00 75.88 186 ASP A CA 1
ATOM 1469 C C . ASP A 1 186 ? 1.936 -23.045 -26.584 1.00 75.88 186 ASP A C 1
ATOM 1471 O O . ASP A 1 186 ? 2.940 -23.773 -26.609 1.00 75.88 186 ASP A O 1
ATOM 1475 N N . PHE A 1 187 ? 0.995 -23.188 -25.643 1.00 79.00 187 PHE A N 1
ATOM 1476 C CA . PHE A 1 187 ? 1.038 -24.236 -24.627 1.00 79.00 187 PHE A CA 1
ATOM 1477 C C . PHE A 1 187 ? 0.948 -25.634 -25.249 1.00 79.00 187 PHE A C 1
ATOM 1479 O O . PHE A 1 187 ? 1.735 -26.514 -24.880 1.00 79.00 187 PHE A O 1
ATOM 1486 N N . LEU A 1 188 ? 0.024 -25.847 -26.187 1.00 78.12 188 LEU A N 1
ATOM 1487 C CA . LEU A 1 188 ? -0.180 -27.133 -26.851 1.00 78.12 188 LEU A CA 1
ATOM 1488 C C . LEU A 1 188 ? 1.007 -27.513 -27.735 1.00 78.12 188 LEU A C 1
ATOM 1490 O O . LEU A 1 188 ? 1.451 -28.654 -27.656 1.00 78.12 188 LEU A O 1
ATOM 1494 N N . VAL A 1 189 ? 1.582 -26.581 -28.500 1.00 78.94 189 VAL A N 1
ATOM 1495 C CA . VAL A 1 189 ? 2.777 -26.834 -29.325 1.00 78.94 189 VAL A CA 1
ATOM 1496 C C . VAL A 1 189 ? 3.967 -27.219 -28.445 1.00 78.94 189 VAL A C 1
ATOM 1498 O O . VAL A 1 189 ? 4.630 -28.231 -28.689 1.00 78.94 189 VAL A O 1
ATOM 1501 N N . LYS A 1 190 ? 4.218 -26.458 -27.372 1.00 77.81 190 LYS A N 1
ATOM 1502 C CA . LYS A 1 190 ? 5.349 -26.708 -26.466 1.00 77.81 190 LYS A CA 1
ATOM 1503 C C . LYS A 1 190 ? 5.228 -28.040 -25.725 1.00 77.81 190 LYS A C 1
ATOM 1505 O O . LYS A 1 190 ? 6.240 -28.689 -25.455 1.00 77.81 190 LYS A O 1
ATOM 1510 N N . ASN A 1 191 ? 4.003 -28.446 -25.401 1.00 78.94 191 ASN A N 1
ATOM 1511 C CA . ASN A 1 191 ? 3.721 -29.657 -24.637 1.00 78.94 191 ASN A CA 1
ATOM 1512 C C . ASN A 1 191 ? 3.152 -30.791 -25.501 1.00 78.94 191 ASN A C 1
ATOM 1514 O O . ASN A 1 191 ? 2.682 -31.783 -24.958 1.00 78.94 191 ASN A O 1
ATOM 1518 N N . TRP A 1 192 ? 3.208 -30.698 -26.833 1.00 82.75 192 TRP A N 1
ATOM 1519 C CA . TRP A 1 192 ? 2.460 -31.601 -27.715 1.00 82.75 192 TRP A CA 1
ATOM 1520 C C . TRP A 1 192 ? 2.727 -33.077 -27.409 1.00 82.75 192 TRP A C 1
ATOM 1522 O O . TRP A 1 192 ? 1.800 -33.841 -27.139 1.00 82.75 192 TRP A O 1
ATOM 1532 N N . LYS A 1 193 ? 4.009 -33.445 -27.295 1.00 79.00 193 LYS A N 1
ATOM 1533 C CA . LYS A 1 193 ? 4.473 -34.814 -27.004 1.00 79.00 193 LYS A CA 1
ATOM 1534 C C . LYS A 1 193 ? 4.020 -35.371 -25.648 1.00 79.00 193 LYS A C 1
ATOM 1536 O O . LYS A 1 193 ? 4.098 -36.580 -25.438 1.00 79.00 193 LYS A O 1
ATOM 1541 N N . SER A 1 194 ? 3.603 -34.519 -24.709 1.00 77.62 194 SER A N 1
ATOM 1542 C CA . SER A 1 194 ? 3.091 -34.943 -23.400 1.00 77.62 194 SER A CA 1
ATOM 1543 C C . SER A 1 194 ? 1.562 -35.025 -23.345 1.00 77.62 194 SER A C 1
ATOM 1545 O O . SER A 1 194 ? 1.026 -35.571 -22.379 1.00 77.62 194 SER A O 1
ATOM 1547 N N . THR A 1 195 ? 0.855 -34.569 -24.383 1.00 78.31 195 THR A N 1
ATOM 1548 C CA . THR A 1 195 ? -0.603 -34.718 -24.495 1.00 78.31 195 THR A CA 1
ATOM 1549 C C . THR A 1 195 ? -0.992 -36.1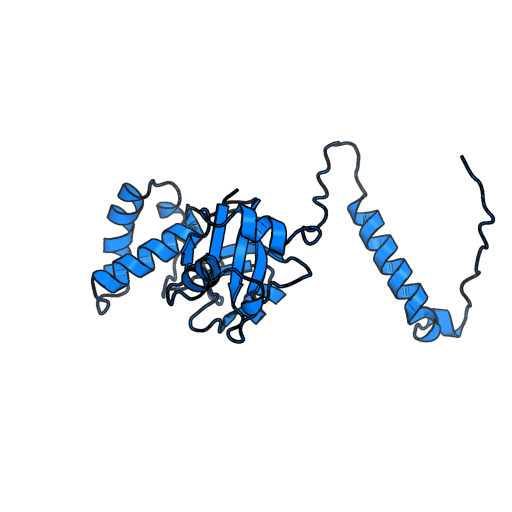18 -24.983 1.00 78.31 195 THR A C 1
ATOM 1551 O O . THR A 1 195 ? -0.193 -36.829 -25.590 1.00 78.31 195 THR A O 1
ATOM 1554 N N . SER A 1 196 ? -2.228 -36.546 -24.714 1.00 78.69 196 SER A N 1
ATOM 1555 C CA . SER A 1 196 ? -2.770 -37.797 -25.269 1.00 78.69 196 SER A CA 1
ATOM 1556 C C . SER A 1 196 ? -2.840 -37.761 -26.798 1.00 78.69 196 SER A C 1
ATOM 1558 O O . SER A 1 196 ? -2.539 -38.763 -27.434 1.00 78.69 196 SER A O 1
ATOM 1560 N N . LEU A 1 197 ? -3.157 -36.598 -27.376 1.00 77.00 197 LEU A N 1
ATOM 1561 C CA . LEU A 1 197 ? -3.235 -36.383 -28.823 1.00 77.00 197 LEU A CA 1
ATOM 1562 C C . LEU A 1 197 ? -1.859 -36.430 -29.497 1.00 77.00 197 LEU A C 1
ATOM 1564 O O . LEU A 1 197 ? -1.704 -37.105 -30.509 1.00 77.00 197 LEU A O 1
ATOM 1568 N N . GLY A 1 198 ? -0.837 -35.803 -28.912 1.00 76.38 198 GLY A N 1
ATOM 1569 C CA . GLY A 1 198 ? 0.518 -35.808 -29.473 1.00 76.38 198 GLY A CA 1
ATOM 1570 C C . GLY A 1 198 ? 1.292 -37.118 -29.322 1.00 76.38 198 GLY A C 1
ATOM 1571 O O . GLY A 1 198 ? 2.444 -37.199 -29.741 1.00 76.38 198 GLY A O 1
ATOM 1572 N N . LYS A 1 199 ? 0.675 -38.150 -28.728 1.00 78.94 199 LYS A N 1
ATOM 1573 C CA . LYS A 1 199 ? 1.151 -39.543 -28.801 1.00 78.94 199 LYS A CA 1
ATOM 1574 C C . LYS A 1 199 ? 0.643 -40.272 -30.045 1.00 78.94 199 LYS A C 1
ATOM 1576 O O . LYS A 1 199 ? 1.256 -41.256 -30.446 1.00 78.94 199 LYS A O 1
ATOM 1581 N N . GLU A 1 200 ? -0.471 -39.815 -30.613 1.00 79.31 200 GLU A N 1
ATOM 1582 C CA . GLU A 1 200 ? -1.147 -40.448 -31.750 1.00 79.31 200 GLU A CA 1
ATOM 1583 C C . GLU A 1 200 ? -0.979 -39.651 -33.054 1.00 79.31 200 GLU A C 1
ATOM 1585 O O . GLU A 1 200 ? -1.028 -40.241 -34.132 1.00 79.31 200 GLU A O 1
ATOM 1590 N N . TYR A 1 201 ? -0.735 -38.338 -32.969 1.00 75.06 201 TYR A N 1
ATOM 1591 C CA . TYR A 1 201 ? -0.666 -37.431 -34.117 1.00 75.06 201 TYR A CA 1
ATOM 1592 C C . TYR A 1 201 ? 0.495 -36.435 -33.991 1.00 75.06 201 TYR A C 1
ATOM 1594 O O . TYR A 1 201 ? 0.818 -35.985 -32.895 1.00 75.06 201 TYR A O 1
ATOM 1602 N N . ASP A 1 202 ? 1.083 -36.033 -35.118 1.00 76.56 202 ASP A N 1
ATOM 1603 C CA . ASP A 1 202 ? 2.055 -34.932 -35.195 1.00 76.56 202 ASP A CA 1
ATOM 1604 C C . ASP A 1 202 ? 1.373 -33.629 -35.640 1.00 76.56 202 ASP A C 1
ATOM 1606 O O . ASP A 1 202 ? 0.419 -33.657 -36.421 1.00 76.56 202 ASP A O 1
ATOM 1610 N N . ILE A 1 203 ? 1.874 -32.476 -35.176 1.00 74.12 203 ILE A N 1
ATOM 1611 C CA . ILE A 1 203 ? 1.419 -31.167 -35.671 1.00 74.12 203 ILE A CA 1
ATOM 1612 C C . ILE A 1 203 ? 2.045 -30.927 -37.057 1.00 74.12 203 ILE A C 1
ATOM 1614 O O . ILE A 1 203 ? 3.276 -30.892 -37.161 1.00 74.12 203 ILE A O 1
ATOM 1618 N N . PRO A 1 204 ? 1.251 -30.733 -38.127 1.00 59.06 204 PRO A N 1
ATOM 1619 C CA . PRO A 1 204 ? 1.787 -30.408 -39.442 1.00 59.06 204 PRO A CA 1
ATOM 1620 C C . PRO A 1 204 ? 2.389 -28.995 -39.437 1.00 59.06 204 PRO A C 1
ATOM 1622 O O . PRO A 1 204 ? 1.693 -28.007 -39.222 1.00 59.06 204 PRO A O 1
ATOM 1625 N N . VAL A 1 205 ? 3.695 -28.887 -39.690 1.00 55.12 205 VAL A N 1
ATOM 1626 C CA . VAL A 1 205 ? 4.384 -27.595 -39.822 1.00 55.12 205 VAL A CA 1
ATOM 1627 C C . VAL A 1 205 ? 4.082 -27.017 -41.203 1.00 55.12 205 VAL A C 1
ATOM 1629 O O . VAL A 1 205 ? 4.595 -27.503 -42.211 1.00 55.12 205 VAL A O 1
ATOM 1632 N N . VAL A 1 206 ? 3.265 -25.966 -41.271 1.00 53.69 206 VAL A N 1
ATOM 1633 C CA . VAL A 1 206 ? 3.103 -25.183 -42.503 1.00 53.69 206 VAL A CA 1
ATOM 1634 C C . VAL A 1 206 ? 4.234 -24.157 -42.559 1.00 53.69 206 VAL A C 1
ATOM 1636 O O . VAL A 1 206 ? 4.245 -23.182 -41.811 1.00 53.69 206 VAL A O 1
ATOM 1639 N N . HIS A 1 207 ? 5.213 -24.369 -43.442 1.00 40.38 207 HIS A N 1
ATOM 1640 C CA . HIS A 1 207 ? 6.174 -23.326 -43.798 1.00 40.38 207 HIS A CA 1
ATOM 1641 C C . HIS A 1 207 ? 5.456 -22.231 -44.591 1.00 40.38 207 HIS A C 1
ATOM 1643 O O . HIS A 1 207 ? 5.238 -22.359 -45.796 1.00 40.38 207 HIS A O 1
ATOM 1649 N N . LEU A 1 208 ? 5.095 -21.143 -43.913 1.00 38.97 208 LEU A N 1
ATOM 1650 C CA . LEU A 1 208 ? 4.730 -19.898 -44.575 1.00 38.97 208 LEU A CA 1
ATOM 1651 C C . LEU A 1 208 ? 6.015 -19.259 -45.110 1.00 38.97 208 LEU A C 1
ATOM 1653 O O . LEU A 1 208 ? 6.736 -18.566 -44.396 1.00 38.97 208 LEU A O 1
ATOM 1657 N N . ASN A 1 209 ? 6.325 -19.556 -46.372 1.00 35.88 209 ASN A N 1
ATOM 1658 C CA . ASN A 1 209 ? 7.287 -18.783 -47.142 1.00 35.88 209 ASN A CA 1
ATOM 1659 C C . ASN A 1 209 ? 6.782 -17.341 -47.272 1.00 35.88 209 ASN A C 1
ATOM 1661 O O . ASN A 1 209 ? 5.612 -17.126 -47.585 1.00 35.88 209 ASN A O 1
ATOM 1665 N N . ASN A 1 210 ? 7.702 -16.402 -47.037 1.00 40.62 210 ASN A N 1
ATOM 1666 C CA . ASN A 1 210 ? 7.616 -14.959 -47.254 1.00 40.62 210 ASN A CA 1
ATOM 1667 C C . ASN A 1 210 ? 6.506 -14.515 -48.212 1.00 40.62 210 ASN A C 1
ATOM 1669 O O . ASN A 1 210 ? 6.535 -14.858 -49.396 1.00 40.62 210 ASN A O 1
ATOM 1673 N N . ILE A 1 211 ? 5.634 -13.633 -47.729 1.00 34.25 211 ILE A N 1
ATOM 1674 C CA . ILE A 1 211 ? 4.956 -12.673 -48.593 1.00 34.25 211 ILE A CA 1
ATOM 1675 C C . ILE A 1 211 ? 5.099 -11.306 -47.925 1.00 34.25 211 ILE A C 1
ATOM 1677 O O . ILE A 1 211 ? 4.434 -11.020 -46.933 1.00 34.25 211 ILE A O 1
ATOM 1681 N N . ASP A 1 212 ? 6.030 -10.512 -48.457 1.00 37.44 212 ASP A N 1
ATOM 1682 C CA . ASP A 1 212 ? 6.096 -9.065 -48.259 1.00 37.44 212 ASP A CA 1
ATOM 1683 C C . ASP A 1 212 ? 4.832 -8.423 -48.841 1.00 37.44 212 ASP A C 1
ATOM 1685 O O . ASP A 1 212 ? 4.527 -8.691 -50.003 1.00 37.44 212 ASP A O 1
ATOM 1689 N N . PHE A 1 213 ? 4.163 -7.564 -48.065 1.00 37.94 213 PHE A N 1
ATOM 1690 C CA . PHE A 1 213 ? 3.540 -6.303 -48.496 1.00 37.94 213 PHE A CA 1
ATOM 1691 C C . PHE A 1 213 ? 3.366 -5.374 -47.291 1.00 37.94 213 PHE A C 1
ATOM 1693 O O . PHE A 1 213 ? 2.868 -5.849 -46.245 1.00 37.94 213 PHE A O 1
#

Sequence (213 aa):
MKYYRIMPGGKSAHLNDCLKGEFIGIDFDLKDELSDFINYDWEAFKKKFKPYYKNLNPEKSNIAIGIHAGSVHAVCVYLSAGDIILCPDGNGVYHVGEISSDYYFVKGEVLPHRRKVNWHSKTVNRIDMSKALQGSTGSGLTHCDLNGHADEIEKLIEGNRLPLIVSADKTIEDLTEFALEKHLEDFLVKNWKSTSLGKEYDIPVVHLNNIDF

pLDDT: mean 85.97, std 17.06, range [34.25, 98.38]

Secondary structure (DSSP, 8-state):
--EEEE-SSGGGTTHHHHHHTTEEEE-TT--S--TTTTTS-HHHHHHHHHHHHHHH-TTS-HHHHHHHHHHHIIIIII--TT-EEEEE-SSSEEEEEEE-S--EE-TTSSS-EEEEEEE-SS-EEGGGS-HHHHHHHT-SSSEEE-GGGHHHHHHHTTT-S--------TT---HHHHHHHHHHHHHHHHTGGGSSGGGT-PPP---------

Foldseek 3Di:
DFEKEAEQDQLNPCVVVCVVVQKGAAPLVDQDDDPVLQPDDPVVSCVPVLVVSCVSPVPDDSVVSVLVSVLCCVFQHVDDFQYKYWYDNNPQKTWIWGFHDHWDADGPDRRGTITGTDTWPDIAGNVLDDPVVNVQNVDSGRMGGPRVCVVVVCVRCPVGDDPPPPPPDPPDDDPVVVVVVVVVVVVCQVCVCVDPNSVPDDDDDDPPDDDDD